Protein AF-A0A536NUQ7-F1 (afdb_monomer_lite)

Secondary structure (DSSP, 8-state):
-HHHHHHHHHHHHHHHHHHHHHHHHH-GGGGGT--TT-TT-HHHHHHHHHHHHHHHHHHHHHHHH--SHHHHHHHHHHHHHHHHHHHHHHHHHHHHHHHHHTTS----S-SSPPPHHHHHHHHHHHHHHHHHHGGGGSHHHHHHTT-EE-S-TTSSEEEEE-HHHHHTT-SS-TTS-SEEEEEEETTEEEEEEEEEE-SSTT-PPP-TTGGGS--B--SSEEE-TT--EEEE-GGGPPPPTT-EE-PPPPEEEEESS--TT-TT-SS--HHHHHHHHHT-

Sequence (280 aa):
MLPRVSLFGVGMTLSGICWDAYLHAIDPTRVLHEGLVALGNPGHLLIAAGIGLSTLAQAAMVYGRLGRRWQRGVFAGGTLAAVLLVALVLAWSSARQARTVAGTGHSHQPSRAATPDEVRASNALLAETTAGVARYRDPAAAIADGYHPATPSSALISEWINPSYSKAARVLDPRHPERLMYVNGPGGPILAGAMFVMPSVAFDGPALGGPLTPWHRHTDLCFLPNGTLVGTNGYGFACPLGSRTLITPAMLHVWVVYNPAGPFAEDLSPRAIVRMLDGA

pLDDT: mean 85.05, std 13.48, range [30.23, 98.44]

Foldseek 3Di:
DLVVQLVVLVVLLVVLVVQVVVVCVVPVLVVQVADPQRPVRVSSVSNVSSVVRNVVSVLVVVLVPDDDPVVNVVSVVVVVVVVVVVVVVVVVSVVVVVVVCCVVVPPLPQPDDWDPQLVVQLVVLLVLLLVLCVQCQPVVSCVVQQWDWLEDLPDQKTKIARVVLLQVQDASDSNRARIWIFGQEPVGTGTFWGKHFGNDQVDEHDCRSPSQFDWDKDQFWKAAPVGRTDGGCPPVNAHPPRIDGDIGGTMWIATNFDAPSDRGDPDRRSVRSVVRRVVD

Radius of gyration: 24.98 Å; chains: 1; bounding box: 61×41×74 Å

Structure (mmCIF, N/CA/C/O backbone):
data_AF-A0A536NUQ7-F1
#
_entry.id   AF-A0A536NUQ7-F1
#
loop_
_atom_site.group_PDB
_atom_site.id
_atom_site.type_symbol
_atom_site.label_atom_id
_atom_site.label_alt_id
_atom_site.label_comp_id
_atom_site.label_asym_id
_atom_site.label_entity_id
_atom_site.label_seq_id
_atom_site.pdbx_PDB_ins_code
_atom_site.Cartn_x
_atom_site.Cartn_y
_atom_site.Cartn_z
_atom_site.occupancy
_atom_site.B_iso_or_equiv
_atom_site.auth_seq_id
_atom_site.auth_comp_id
_atom_site.auth_asym_id
_atom_site.auth_atom_id
_atom_site.pdbx_PDB_model_num
ATOM 1 N N . MET A 1 1 ? -36.813 -0.207 36.491 1.00 82.12 1 MET A N 1
ATOM 2 C CA . MET A 1 1 ? -36.544 0.217 35.095 1.00 82.12 1 MET A CA 1
ATOM 3 C C . MET A 1 1 ? -35.066 0.109 34.725 1.00 82.12 1 MET A C 1
ATOM 5 O O . MET A 1 1 ? -34.778 -0.539 33.731 1.00 82.12 1 MET A O 1
ATOM 9 N N . LEU A 1 2 ? -34.134 0.628 35.535 1.00 87.31 2 LEU A N 1
ATOM 10 C CA . LEU A 1 2 ? -32.687 0.611 35.241 1.00 87.31 2 LEU A CA 1
ATOM 11 C C . LEU A 1 2 ? -32.074 -0.764 34.871 1.00 87.31 2 LEU A C 1
ATOM 13 O O . LEU A 1 2 ? -31.309 -0.802 33.911 1.00 87.31 2 LEU A O 1
ATOM 17 N N . PRO A 1 3 ? -32.437 -1.904 35.503 1.00 90.00 3 PRO A N 1
ATOM 18 C CA . PRO A 1 3 ? -31.902 -3.209 35.090 1.00 90.00 3 PRO A CA 1
ATOM 19 C C . PRO A 1 3 ? -32.287 -3.600 33.656 1.00 90.00 3 PRO A C 1
ATOM 21 O O . PRO A 1 3 ? -31.482 -4.170 32.929 1.00 90.00 3 PRO A O 1
ATOM 24 N N . ARG A 1 4 ? -33.507 -3.246 33.224 1.00 92.00 4 ARG A N 1
ATOM 25 C CA . ARG A 1 4 ? -33.988 -3.507 31.858 1.00 92.00 4 ARG A CA 1
ATOM 26 C C . ARG A 1 4 ? -33.271 -2.622 30.837 1.00 92.00 4 ARG A C 1
ATOM 28 O O . ARG A 1 4 ? -32.919 -3.111 29.775 1.00 92.00 4 ARG A O 1
ATOM 35 N N . VAL A 1 5 ? -33.004 -1.358 31.184 1.00 92.06 5 VAL A N 1
ATOM 36 C CA . VAL A 1 5 ? -32.211 -0.435 30.346 1.00 92.06 5 VAL A CA 1
ATOM 37 C C . VAL A 1 5 ? -30.778 -0.943 30.188 1.00 92.06 5 VAL A C 1
ATOM 39 O O . VAL A 1 5 ? -30.249 -0.948 29.082 1.00 92.06 5 VAL A O 1
ATOM 42 N N . SER A 1 6 ? -30.174 -1.439 31.272 1.00 91.94 6 SER A N 1
ATOM 43 C CA . SER A 1 6 ? -28.835 -2.029 31.218 1.00 91.94 6 SER A CA 1
ATOM 44 C C . SER A 1 6 ? -28.787 -3.255 30.308 1.00 91.94 6 SER A C 1
ATOM 46 O O . SER A 1 6 ? -27.888 -3.359 29.479 1.00 91.94 6 SER A O 1
ATOM 48 N N . LEU A 1 7 ? -29.756 -4.167 30.441 1.00 92.56 7 LEU A N 1
ATOM 49 C CA . LEU A 1 7 ? -29.835 -5.373 29.615 1.00 92.56 7 LEU A CA 1
ATOM 50 C C . LEU A 1 7 ? -30.073 -5.038 28.135 1.00 92.56 7 LEU A C 1
ATOM 52 O O . LEU A 1 7 ? -29.454 -5.638 27.262 1.00 92.56 7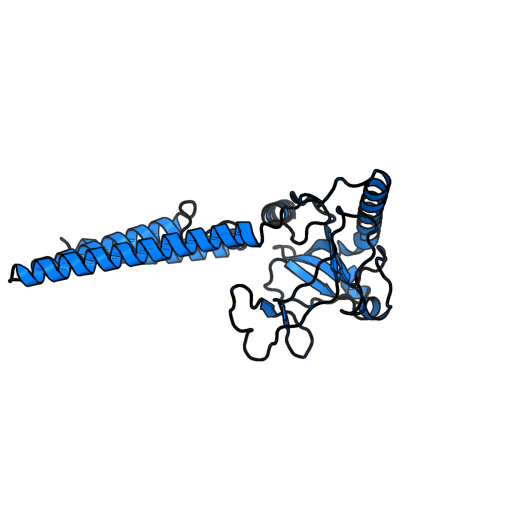 LEU A O 1
ATOM 56 N N . PHE A 1 8 ? -30.921 -4.045 27.858 1.00 94.88 8 PHE A N 1
ATOM 57 C CA . PHE A 1 8 ? -31.147 -3.546 26.504 1.00 94.88 8 PHE A CA 1
ATOM 58 C C . PHE A 1 8 ? -29.863 -2.978 25.882 1.00 94.88 8 PHE A C 1
ATOM 60 O O . PHE A 1 8 ? -29.528 -3.327 24.754 1.00 94.88 8 PHE A O 1
ATOM 67 N N . GLY A 1 9 ? -29.096 -2.183 26.641 1.00 94.00 9 GLY A N 1
ATOM 68 C CA . GLY A 1 9 ? -27.794 -1.676 26.199 1.00 94.00 9 GLY A CA 1
ATOM 69 C C . GLY A 1 9 ? -26.801 -2.793 25.856 1.00 94.00 9 GLY A C 1
ATOM 70 O O . GLY A 1 9 ? -26.149 -2.727 24.821 1.00 94.00 9 GLY A O 1
ATOM 71 N N . VAL A 1 10 ? -26.743 -3.864 26.658 1.00 93.94 10 VAL A N 1
ATOM 72 C CA . VAL A 1 10 ? -25.913 -5.047 26.347 1.00 93.94 10 VAL A CA 1
ATOM 73 C C . VAL A 1 10 ? -26.354 -5.712 25.039 1.00 93.94 10 VAL A C 1
ATOM 75 O O . VAL A 1 10 ? -25.510 -6.042 24.208 1.00 93.94 10 VAL A O 1
ATOM 78 N N . GLY A 1 11 ? -27.664 -5.868 24.824 1.00 95.69 11 GLY A N 1
ATOM 79 C CA . GLY A 1 11 ? -28.208 -6.421 23.580 1.00 95.69 11 GLY A CA 1
ATOM 80 C C . GLY A 1 11 ? -27.842 -5.592 22.345 1.00 95.69 11 GLY A C 1
ATOM 81 O O . GLY A 1 11 ? -27.471 -6.160 21.317 1.00 95.69 11 GLY A O 1
ATOM 82 N N . MET A 1 12 ? -27.872 -4.260 22.458 1.00 96.31 12 MET A N 1
ATOM 83 C CA . MET A 1 12 ? -27.410 -3.354 21.399 1.00 96.31 12 MET A CA 1
ATOM 84 C C . MET A 1 12 ? -25.923 -3.545 21.096 1.00 96.31 12 MET A C 1
ATOM 86 O O . MET A 1 12 ? -25.559 -3.655 19.930 1.00 96.31 12 MET A O 1
ATOM 90 N N . THR A 1 13 ? -25.076 -3.646 22.125 1.00 95.25 13 THR A N 1
ATOM 91 C CA . THR A 1 13 ? -23.636 -3.865 21.938 1.00 95.25 13 THR A CA 1
ATOM 92 C C . THR A 1 13 ? -23.356 -5.170 21.200 1.00 95.25 13 THR A C 1
ATOM 94 O O . THR A 1 13 ? -22.616 -5.168 20.221 1.00 95.25 13 THR A O 1
ATOM 97 N N . LEU A 1 14 ? -23.974 -6.276 21.624 1.00 94.62 14 LEU A N 1
ATOM 98 C CA . LEU A 1 14 ? -23.788 -7.580 20.978 1.00 94.62 14 LEU A CA 1
ATOM 99 C C . LEU A 1 14 ? -24.283 -7.574 19.529 1.00 94.62 14 LEU A C 1
ATOM 101 O O . LEU A 1 14 ? -23.586 -8.051 18.639 1.00 94.62 14 LEU A O 1
ATOM 105 N N . SER A 1 15 ? -25.450 -6.975 19.285 1.00 95.38 15 SER A N 1
ATOM 106 C CA . SER A 1 15 ? -25.994 -6.835 17.929 1.00 95.38 15 SER A CA 1
ATOM 107 C C . SER A 1 15 ? -25.074 -5.994 17.044 1.00 95.38 15 SER A C 1
ATOM 109 O O . SER A 1 15 ? -24.872 -6.325 15.881 1.00 95.38 15 SER A O 1
ATOM 111 N N . GLY A 1 16 ? -24.481 -4.938 17.605 1.00 94.00 16 GLY A N 1
ATOM 112 C CA . GLY A 1 16 ? -23.547 -4.070 16.901 1.00 94.00 16 GLY A CA 1
ATOM 113 C C . GLY A 1 16 ? -22.254 -4.792 16.531 1.00 94.00 16 GLY A C 1
ATOM 114 O O . GLY A 1 16 ? -21.807 -4.647 15.402 1.00 94.00 16 GLY A O 1
ATOM 115 N N . ILE A 1 17 ? -21.715 -5.635 17.423 1.00 91.31 17 ILE A N 1
ATOM 116 C CA . ILE A 1 17 ? -20.548 -6.492 17.138 1.00 91.31 17 ILE A CA 1
ATOM 117 C C . ILE A 1 17 ? -20.862 -7.486 16.016 1.00 91.31 17 ILE A C 1
ATOM 119 O O . ILE A 1 17 ? -20.072 -7.639 15.091 1.00 91.31 17 ILE A O 1
ATOM 123 N N . CYS A 1 18 ? -22.016 -8.158 16.070 1.00 91.94 18 CYS A N 1
ATOM 124 C CA . CYS A 1 18 ? -22.413 -9.089 15.013 1.00 91.94 18 CYS A CA 1
ATOM 125 C C . CYS A 1 18 ? -22.591 -8.380 13.664 1.00 91.94 18 CYS A C 1
ATOM 127 O O . CYS A 1 18 ? -22.191 -8.917 12.633 1.00 91.94 18 CYS A O 1
ATOM 129 N N . TRP A 1 19 ? -23.177 -7.182 13.672 1.00 91.62 19 TRP A N 1
ATOM 130 C CA . TRP A 1 19 ? -23.367 -6.381 12.468 1.00 91.62 19 TRP A CA 1
ATOM 131 C C . TRP A 1 19 ? -22.037 -5.907 11.884 1.00 91.62 19 TRP A C 1
ATOM 133 O O . TRP A 1 19 ? -21.824 -6.006 10.682 1.00 91.62 19 TRP A O 1
ATOM 143 N N . ASP A 1 20 ? -21.129 -5.438 12.733 1.00 86.69 20 ASP A N 1
ATOM 144 C CA . ASP A 1 20 ? -19.787 -5.015 12.346 1.00 86.69 20 ASP A CA 1
ATOM 145 C C . ASP A 1 20 ? -18.980 -6.167 11.723 1.00 86.69 20 ASP A C 1
ATOM 147 O O . ASP A 1 20 ? -18.465 -6.053 10.611 1.00 86.69 20 ASP A O 1
ATOM 151 N N . ALA A 1 21 ? -18.988 -7.334 12.373 1.00 81.62 21 ALA A N 1
ATOM 152 C CA . ALA A 1 21 ? -18.359 -8.542 11.848 1.00 81.62 21 ALA A CA 1
ATOM 153 C C . ALA A 1 21 ? -18.954 -8.969 10.496 1.00 81.62 21 ALA A C 1
ATOM 155 O O . ALA A 1 21 ? -18.220 -9.383 9.600 1.00 81.62 21 ALA A O 1
ATOM 156 N N . TYR A 1 22 ? -20.275 -8.845 10.324 1.00 84.75 22 TYR A N 1
ATOM 157 C CA . TYR A 1 22 ? -20.932 -9.103 9.045 1.00 84.75 22 TYR A CA 1
ATOM 158 C C . TYR A 1 22 ? -20.477 -8.116 7.962 1.00 84.75 22 TYR A C 1
ATOM 160 O O . TYR A 1 22 ? -20.134 -8.550 6.865 1.00 84.75 22 TYR A O 1
ATOM 168 N N . LEU A 1 23 ? -20.411 -6.815 8.272 1.00 78.25 23 LEU A N 1
ATOM 169 C CA . LEU A 1 23 ? -19.946 -5.785 7.337 1.00 78.25 23 LEU A CA 1
ATOM 170 C C . LEU A 1 23 ? -18.495 -6.020 6.890 1.00 78.25 23 LEU A C 1
ATOM 172 O O . LEU A 1 23 ? -18.198 -5.882 5.707 1.00 78.25 23 LEU A O 1
ATOM 176 N N . HIS A 1 24 ? -17.613 -6.430 7.799 1.00 75.69 24 HIS A N 1
ATOM 177 C CA . HIS A 1 24 ? -16.231 -6.775 7.460 1.00 75.69 24 HIS A CA 1
ATOM 178 C C . HIS A 1 24 ? -16.092 -8.100 6.700 1.00 75.69 24 HIS A C 1
ATOM 180 O O . HIS A 1 24 ? -15.152 -8.262 5.925 1.00 75.69 24 HIS A O 1
ATOM 186 N N . ALA A 1 25 ? -17.019 -9.043 6.892 1.00 69.94 25 ALA A N 1
ATOM 187 C CA . ALA A 1 25 ? -17.034 -10.297 6.143 1.00 69.94 25 ALA A CA 1
ATOM 188 C C . ALA A 1 25 ? -17.479 -10.104 4.684 1.00 69.94 25 ALA A C 1
ATOM 190 O O . ALA A 1 25 ? -16.977 -10.798 3.803 1.00 69.94 25 ALA A O 1
ATOM 191 N N . ILE A 1 26 ? -18.409 -9.176 4.426 1.00 70.50 26 ILE A N 1
ATOM 192 C CA . ILE A 1 26 ? -18.869 -8.855 3.064 1.00 70.50 26 ILE A CA 1
ATOM 193 C C . ILE A 1 26 ? -17.943 -7.871 2.345 1.00 70.50 26 ILE A C 1
ATOM 195 O O . ILE A 1 26 ? -17.845 -7.917 1.123 1.00 70.50 26 ILE A O 1
ATOM 199 N N . ASP A 1 27 ? -17.273 -6.989 3.089 1.00 63.75 27 ASP A N 1
ATOM 200 C CA . ASP A 1 27 ? -16.355 -5.994 2.547 1.00 63.75 27 ASP A CA 1
ATOM 201 C C . ASP A 1 27 ? -15.136 -5.823 3.473 1.00 63.75 27 ASP A C 1
ATOM 203 O O . ASP A 1 27 ? -15.131 -4.984 4.386 1.00 63.75 27 ASP A O 1
ATOM 207 N N . PRO A 1 28 ? -14.065 -6.597 3.224 1.00 63.94 28 PRO A N 1
ATOM 208 C CA . PRO A 1 28 ? -12.824 -6.490 3.979 1.00 63.94 28 PRO A CA 1
ATOM 209 C C . PRO A 1 28 ? -12.149 -5.117 3.845 1.00 63.94 28 PRO A C 1
ATOM 211 O O . PRO A 1 28 ? -11.355 -4.742 4.709 1.00 63.94 28 PRO A O 1
ATOM 214 N N . THR A 1 29 ? -12.458 -4.340 2.796 1.00 55.25 29 THR A N 1
ATOM 215 C CA . THR A 1 29 ? -11.822 -3.036 2.550 1.00 55.25 29 THR A CA 1
ATOM 216 C C . THR A 1 29 ? -12.330 -1.929 3.468 1.00 55.25 29 THR A C 1
ATOM 218 O O . THR A 1 29 ? -11.662 -0.904 3.611 1.00 55.25 29 THR A O 1
ATOM 221 N N . ARG A 1 30 ? -13.430 -2.155 4.201 1.00 64.88 30 ARG A N 1
ATOM 222 C CA . ARG A 1 30 ? -13.958 -1.219 5.212 1.00 64.88 30 ARG A CA 1
ATOM 223 C C . ARG A 1 30 ? -12.953 -0.811 6.277 1.00 64.88 30 ARG A C 1
ATOM 225 O O . ARG A 1 30 ? -12.985 0.330 6.733 1.00 64.88 30 ARG A O 1
ATOM 232 N N . VAL A 1 31 ? -12.008 -1.689 6.618 1.00 62.66 31 VAL A N 1
ATOM 233 C CA . VAL A 1 31 ? -10.929 -1.376 7.571 1.00 62.66 31 VAL A CA 1
ATOM 234 C C . VAL A 1 31 ? -10.090 -0.165 7.133 1.00 62.66 31 VAL A C 1
ATOM 236 O O . VAL A 1 31 ? -9.493 0.514 7.962 1.00 62.66 31 VAL A O 1
ATOM 239 N N . LEU A 1 32 ? -10.076 0.149 5.834 1.00 53.19 32 LEU A N 1
ATOM 240 C CA . LEU A 1 32 ? -9.352 1.286 5.266 1.00 53.19 32 LEU A CA 1
ATOM 241 C C . LEU A 1 32 ? -10.131 2.605 5.340 1.00 53.19 32 LEU A C 1
ATOM 243 O O . LEU A 1 32 ? -9.599 3.666 5.004 1.00 53.19 32 LEU A O 1
ATOM 247 N N . HIS A 1 33 ? -11.413 2.546 5.689 1.00 57.44 33 HIS A N 1
ATOM 248 C CA . HIS A 1 33 ? -12.334 3.681 5.661 1.00 57.44 33 HIS A CA 1
ATOM 249 C C . HIS A 1 33 ? -12.906 4.006 7.042 1.00 57.44 33 HIS A C 1
ATOM 251 O O . HIS A 1 33 ? -13.486 5.077 7.232 1.00 57.44 33 HIS A O 1
ATOM 257 N N . GLU A 1 34 ? -12.728 3.113 8.014 1.00 65.88 34 GLU A N 1
ATOM 258 C CA . GLU A 1 34 ? -13.357 3.200 9.322 1.00 65.88 34 GLU A CA 1
ATOM 259 C C . GLU A 1 34 ? -12.318 3.481 10.423 1.00 65.88 34 GLU A C 1
ATOM 261 O O . GLU A 1 34 ? -11.299 2.808 10.556 1.00 65.88 34 GLU A O 1
ATOM 266 N N . GLY A 1 35 ? -12.556 4.533 11.212 1.00 65.00 35 GLY A N 1
ATOM 267 C CA . GLY A 1 35 ? -11.802 4.799 12.440 1.00 65.00 35 GLY A CA 1
ATOM 268 C C . GLY A 1 35 ? -12.287 3.936 13.610 1.00 65.00 35 GLY A C 1
ATOM 269 O O . GLY A 1 35 ? -13.321 3.280 13.516 1.00 65.00 35 GLY A O 1
ATOM 270 N N . LEU A 1 36 ? -11.585 4.014 14.748 1.00 63.28 36 LEU A N 1
ATOM 271 C CA . LEU A 1 36 ? -11.859 3.217 15.960 1.00 63.28 36 LEU A CA 1
ATOM 272 C C . LEU A 1 36 ? -13.324 3.292 16.450 1.00 63.28 36 LEU A C 1
ATOM 274 O O . LEU A 1 36 ? -13.818 2.358 17.070 1.00 63.28 36 LEU A O 1
ATOM 278 N N . VAL A 1 37 ? -14.007 4.412 16.175 1.00 66.75 37 VAL A N 1
ATOM 279 C CA . VAL A 1 37 ? -15.463 4.586 16.299 1.00 66.75 37 VAL A CA 1
ATOM 280 C C . VAL A 1 37 ? -15.942 5.406 15.099 1.00 66.75 37 VAL A C 1
ATOM 282 O O . VAL A 1 37 ? -16.001 6.636 15.139 1.00 66.75 37 VAL A O 1
ATOM 285 N N . ALA A 1 38 ? -16.239 4.734 13.990 1.00 67.38 38 ALA A N 1
ATOM 286 C CA . ALA A 1 38 ? -16.733 5.390 12.782 1.00 67.38 38 ALA A CA 1
ATOM 287 C C . ALA A 1 38 ? -18.254 5.599 12.853 1.00 67.38 38 ALA A C 1
ATOM 289 O O . ALA A 1 38 ? -19.013 4.639 12.778 1.00 67.38 38 ALA A O 1
ATOM 290 N N . LEU A 1 39 ? -18.718 6.854 12.919 1.00 65.38 39 LEU A N 1
ATOM 291 C CA . LEU A 1 39 ? -20.158 7.179 12.897 1.00 65.38 39 LEU A CA 1
ATOM 292 C C . LEU A 1 39 ? -20.861 6.746 11.594 1.00 65.38 39 LEU A C 1
ATOM 294 O O . LEU A 1 39 ? -22.084 6.649 11.566 1.00 65.38 39 LEU A O 1
ATOM 298 N N . GLY A 1 40 ? -20.097 6.490 10.525 1.00 69.00 40 GLY A N 1
ATOM 299 C CA . GLY A 1 40 ? -20.598 5.954 9.256 1.00 69.00 40 GLY A CA 1
ATOM 300 C C . GLY A 1 40 ? -20.816 4.436 9.244 1.00 69.00 40 GLY A C 1
ATOM 301 O O . GLY A 1 40 ? -21.477 3.942 8.333 1.00 69.00 40 GLY A O 1
ATOM 302 N N . ASN A 1 41 ? -20.306 3.699 10.240 1.00 79.88 41 ASN A N 1
ATOM 303 C CA . ASN A 1 41 ? -20.584 2.274 10.413 1.00 79.88 41 ASN A CA 1
ATOM 304 C C . ASN A 1 41 ? -21.736 2.111 11.432 1.00 79.88 41 ASN A C 1
ATOM 306 O O . ASN A 1 41 ? -21.581 2.460 12.609 1.00 79.88 41 ASN A O 1
ATOM 310 N N . PRO A 1 42 ? -22.902 1.579 11.016 1.00 85.00 42 PRO A N 1
ATOM 311 C CA . PRO A 1 42 ? -24.047 1.410 11.910 1.00 85.00 42 PRO A CA 1
ATOM 312 C C . PRO A 1 42 ? -23.772 0.431 13.065 1.00 85.00 42 PRO A C 1
ATOM 314 O O . PRO A 1 42 ? -24.343 0.603 14.140 1.00 85.00 42 PRO A O 1
ATOM 317 N N . GLY A 1 43 ? -22.872 -0.543 12.887 1.00 87.75 43 GLY A N 1
ATOM 318 C CA . GLY A 1 43 ? -22.402 -1.448 13.937 1.00 87.75 43 GLY A CA 1
ATOM 319 C C . GLY A 1 43 ? -21.651 -0.703 15.041 1.00 87.75 43 GLY A C 1
ATOM 320 O O . GLY A 1 43 ? -22.030 -0.799 16.210 1.00 87.75 43 GLY A O 1
ATOM 321 N N . HIS A 1 44 ? -20.670 0.132 14.682 1.00 87.12 44 HIS A N 1
ATOM 322 C CA . HIS A 1 44 ? -19.937 0.983 15.631 1.00 87.12 44 HIS A CA 1
ATOM 323 C C . HIS A 1 44 ? -20.852 1.919 16.427 1.00 87.12 44 HIS A C 1
ATOM 325 O O . HIS A 1 44 ? -20.700 2.058 17.645 1.00 87.12 44 HIS A O 1
ATOM 331 N N . LEU A 1 45 ? -21.832 2.539 15.764 1.00 87.00 45 LEU A N 1
ATOM 332 C CA . LEU A 1 45 ? -22.797 3.412 16.431 1.00 87.00 45 LEU A CA 1
ATOM 333 C C . LEU A 1 45 ? -23.652 2.638 17.447 1.00 87.00 45 LEU A C 1
ATOM 335 O O . LEU A 1 45 ? -23.874 3.114 18.563 1.00 87.00 45 LEU A O 1
ATOM 339 N N . LEU A 1 46 ? -24.091 1.428 17.088 1.00 91.50 46 LEU A N 1
ATOM 340 C CA . LEU A 1 46 ? -24.883 0.566 17.965 1.00 91.50 46 LEU A CA 1
ATOM 341 C C . LEU A 1 46 ? -24.071 0.079 19.177 1.00 91.50 46 LEU A C 1
ATOM 343 O O . LEU A 1 46 ? -24.588 0.081 20.296 1.00 91.50 46 LEU A O 1
ATOM 347 N N . ILE A 1 47 ? -22.792 -0.258 18.971 1.00 89.75 47 ILE A N 1
ATOM 348 C CA . ILE A 1 47 ? -21.833 -0.602 20.034 1.00 89.75 47 ILE A CA 1
ATOM 349 C C . ILE A 1 47 ? -21.672 0.570 21.005 1.00 89.75 47 ILE A C 1
ATOM 351 O O . ILE A 1 47 ? -21.861 0.405 22.213 1.00 89.75 47 ILE A O 1
ATOM 355 N N . ALA A 1 48 ? -21.369 1.766 20.492 1.00 87.69 48 ALA A N 1
ATOM 356 C CA . ALA A 1 48 ? -21.149 2.952 21.314 1.00 87.69 48 ALA A CA 1
ATOM 357 C C . ALA A 1 48 ? -22.404 3.329 22.121 1.00 87.69 48 ALA A C 1
ATOM 359 O O . ALA A 1 48 ? -22.322 3.585 23.327 1.00 87.69 48 ALA A O 1
ATOM 360 N N . ALA A 1 49 ? -23.579 3.299 21.484 1.00 89.81 49 ALA A N 1
ATOM 361 C CA . ALA A 1 49 ? -24.853 3.567 22.144 1.00 89.81 49 ALA A CA 1
ATOM 362 C C . ALA A 1 49 ? -25.180 2.521 23.225 1.00 89.81 49 ALA A C 1
ATOM 364 O O . ALA A 1 49 ? -25.590 2.887 24.330 1.00 89.81 49 ALA A O 1
ATOM 365 N N . GLY A 1 50 ? -24.959 1.232 22.945 1.00 93.06 50 GLY A N 1
ATOM 366 C CA . GLY A 1 50 ? -25.195 0.140 23.892 1.00 93.06 50 GLY A CA 1
ATOM 367 C C . GLY A 1 50 ? -24.301 0.212 25.134 1.00 93.06 50 GLY A C 1
ATOM 368 O O . GLY A 1 50 ? -24.780 0.091 26.270 1.00 93.06 50 GLY A O 1
ATOM 369 N N . ILE A 1 51 ? -23.010 0.508 24.942 1.00 90.06 51 ILE A N 1
ATOM 370 C CA . ILE A 1 51 ? -22.058 0.753 26.035 1.00 90.06 51 ILE A CA 1
ATOM 371 C C . ILE A 1 51 ? -22.494 1.976 26.857 1.00 90.06 51 ILE A C 1
ATOM 373 O O . ILE A 1 51 ? -22.540 1.906 28.087 1.00 90.06 51 ILE A O 1
ATOM 377 N N . GLY A 1 52 ? -22.884 3.078 26.211 1.00 89.06 52 GLY A N 1
ATOM 378 C CA . GLY A 1 52 ? -23.348 4.282 26.908 1.00 89.06 52 GLY A CA 1
ATOM 379 C C . GLY A 1 52 ? -24.594 4.034 27.765 1.00 89.06 52 GLY A C 1
ATOM 380 O O . GLY A 1 52 ? -24.620 4.361 28.952 1.00 89.06 52 GLY A O 1
ATOM 381 N N . LEU A 1 53 ? -25.615 3.383 27.203 1.00 92.50 53 LEU A N 1
ATOM 382 C CA . LEU A 1 53 ? -26.856 3.055 27.915 1.00 92.50 53 LEU A CA 1
ATOM 383 C C . LEU A 1 53 ? -26.618 2.119 29.104 1.00 92.50 53 LEU A C 1
ATOM 385 O O . LEU A 1 53 ? -27.146 2.348 30.196 1.00 92.50 53 LEU A O 1
ATOM 389 N N . SER A 1 54 ? -25.816 1.072 28.904 1.00 92.31 54 SER A N 1
ATOM 390 C CA . SER A 1 54 ? -25.535 0.090 29.952 1.00 92.31 54 SER A CA 1
ATOM 391 C C . SER A 1 54 ? -24.698 0.677 31.088 1.00 92.31 54 SER A C 1
ATOM 393 O O . SER A 1 54 ? -25.000 0.422 32.255 1.00 92.31 54 SER A O 1
ATOM 395 N N . THR A 1 55 ? -23.693 1.500 30.788 1.00 89.12 55 THR A N 1
ATOM 396 C CA . THR A 1 55 ? -22.855 2.149 31.810 1.00 89.12 55 THR A CA 1
ATOM 397 C C . THR A 1 55 ? -23.634 3.196 32.608 1.00 89.12 55 THR A C 1
ATOM 399 O O . THR A 1 55 ? -23.569 3.187 33.838 1.00 89.12 55 THR A O 1
ATOM 402 N N . LEU A 1 56 ? -24.453 4.029 31.955 1.00 90.94 56 LEU A N 1
ATOM 403 C CA . LEU A 1 56 ? -25.308 5.013 32.634 1.00 90.94 56 LEU A CA 1
ATOM 404 C C . LEU A 1 56 ? -26.348 4.348 33.542 1.00 90.94 56 LEU A C 1
ATOM 406 O O . LEU A 1 56 ? -26.540 4.774 34.684 1.00 90.94 56 LEU A O 1
ATOM 410 N N . ALA A 1 57 ? -26.995 3.278 33.072 1.00 91.19 57 ALA A N 1
ATOM 411 C CA . ALA A 1 57 ? -27.963 2.538 33.875 1.00 91.19 57 ALA A CA 1
ATOM 412 C C . ALA A 1 57 ? -27.308 1.906 35.113 1.00 91.19 57 ALA A C 1
ATOM 414 O O . ALA A 1 57 ? -27.862 1.982 36.212 1.00 91.19 57 ALA A O 1
ATOM 415 N N . GLN A 1 58 ? -26.116 1.322 34.958 1.00 90.06 58 GLN A N 1
ATOM 416 C CA . GLN A 1 58 ? -25.340 0.762 36.066 1.00 90.06 58 GLN A CA 1
ATOM 417 C C . GLN A 1 58 ? -24.898 1.837 37.062 1.00 90.06 58 GLN A C 1
ATOM 419 O O . GLN A 1 58 ? -25.101 1.666 38.266 1.00 90.06 58 GLN A O 1
ATOM 424 N N . ALA A 1 59 ? -24.391 2.973 36.581 1.00 90.62 59 ALA A N 1
ATOM 425 C CA . ALA A 1 59 ? -24.002 4.094 37.430 1.00 90.62 59 ALA A CA 1
ATOM 426 C C . ALA A 1 59 ? -25.191 4.631 38.245 1.00 90.62 59 ALA A C 1
ATOM 428 O O . ALA A 1 59 ? -25.071 4.836 39.453 1.00 90.62 59 ALA A O 1
ATOM 429 N N . ALA A 1 60 ? -26.366 4.774 37.624 1.00 91.00 60 ALA A N 1
ATOM 430 C CA . ALA A 1 60 ? -27.588 5.194 38.307 1.00 91.00 60 ALA A CA 1
ATOM 431 C C . ALA A 1 60 ? -28.052 4.181 39.372 1.00 91.00 60 ALA A C 1
ATOM 433 O O . ALA A 1 60 ? -28.486 4.579 40.456 1.00 91.00 60 ALA A O 1
ATOM 434 N N . MET A 1 61 ? -27.928 2.874 39.103 1.00 93.25 61 MET A N 1
ATOM 435 C CA . MET A 1 61 ? -28.250 1.826 40.082 1.00 93.25 61 MET A CA 1
ATOM 436 C C . MET A 1 61 ? -27.326 1.874 41.300 1.00 93.25 61 MET A C 1
ATOM 438 O O . MET A 1 61 ? -27.803 1.749 42.429 1.00 93.25 61 MET A O 1
ATOM 442 N N . VAL A 1 62 ? -26.023 2.074 41.089 1.00 91.94 62 VAL A N 1
ATOM 443 C CA . VAL A 1 62 ? -25.056 2.202 42.187 1.00 91.94 62 VAL A CA 1
ATOM 444 C C . VAL A 1 62 ? -25.311 3.487 42.969 1.00 91.94 62 VAL A C 1
ATOM 446 O O . VAL A 1 62 ? -25.449 3.428 44.188 1.00 91.94 62 VAL A O 1
ATOM 449 N N . TYR A 1 63 ? -25.480 4.623 42.286 1.00 91.88 63 TYR A N 1
ATOM 450 C CA . TYR A 1 63 ? -25.764 5.912 42.920 1.00 91.88 63 TYR A CA 1
ATOM 451 C C . TYR A 1 63 ? -27.012 5.863 43.815 1.00 91.88 63 TYR A C 1
ATOM 453 O O . TYR A 1 63 ? -26.988 6.357 44.944 1.00 91.88 63 TYR A O 1
ATOM 461 N N . GLY A 1 64 ? -28.084 5.213 43.347 1.00 91.19 64 GLY A N 1
ATOM 462 C CA . GLY A 1 64 ? -29.328 5.047 44.104 1.00 91.19 64 GLY A CA 1
ATOM 463 C C . GLY A 1 64 ? -29.184 4.219 45.387 1.00 91.19 64 GLY A C 1
ATOM 464 O O . GLY A 1 64 ? -29.961 4.412 46.319 1.00 91.19 64 GLY A O 1
ATOM 465 N N . ARG A 1 65 ? -28.175 3.339 45.473 1.00 92.94 65 ARG A N 1
ATOM 466 C CA . ARG A 1 65 ? -27.877 2.530 46.671 1.00 92.94 65 ARG A CA 1
ATOM 467 C C . ARG A 1 65 ? -27.012 3.259 47.700 1.00 92.94 65 ARG A C 1
ATOM 469 O O . ARG A 1 65 ? -26.912 2.808 48.839 1.00 92.94 65 ARG A O 1
ATOM 476 N N . LEU A 1 66 ? -26.388 4.379 47.334 1.00 93.38 66 LEU A N 1
ATOM 477 C CA . LEU A 1 66 ? -25.546 5.148 48.248 1.00 93.38 66 LEU A CA 1
ATOM 478 C C . LEU A 1 66 ? -26.423 5.947 49.217 1.00 93.38 66 LEU A C 1
ATOM 480 O O . LEU A 1 66 ? -27.200 6.812 48.806 1.00 93.38 66 LEU A O 1
ATOM 484 N N . GLY A 1 67 ? -26.291 5.666 50.513 1.00 88.69 67 GLY A N 1
ATOM 485 C CA . GLY A 1 67 ? -27.092 6.305 51.561 1.00 88.69 67 GLY A CA 1
ATOM 486 C C . GLY A 1 67 ? -26.543 7.655 52.029 1.00 88.69 67 GLY A C 1
ATOM 487 O O . GLY A 1 67 ? -27.314 8.544 52.385 1.00 88.69 67 GLY A O 1
ATOM 488 N N . ARG A 1 68 ? -25.215 7.848 52.020 1.00 94.50 68 ARG A N 1
ATOM 489 C CA . ARG A 1 68 ? -24.584 9.072 52.545 1.00 94.50 68 ARG A CA 1
ATOM 490 C C . ARG A 1 68 ? -24.300 10.088 51.436 1.00 94.50 68 ARG A C 1
ATOM 492 O O . ARG A 1 68 ? -23.798 9.734 50.371 1.00 94.50 68 ARG A O 1
ATOM 499 N N . ARG A 1 69 ? -24.542 11.380 51.712 1.00 91.00 69 ARG A N 1
ATOM 500 C CA . ARG A 1 69 ? -24.300 12.484 50.755 1.00 91.00 69 ARG A CA 1
ATOM 501 C C . ARG A 1 69 ? -22.856 12.534 50.247 1.00 91.00 69 ARG A C 1
ATOM 503 O O . ARG A 1 69 ? -22.648 12.720 49.054 1.00 91.00 69 ARG A O 1
ATOM 510 N N . TRP A 1 70 ? -21.872 12.310 51.119 1.00 92.38 70 TRP A N 1
ATOM 511 C CA . TRP A 1 70 ? -20.462 12.310 50.717 1.00 92.38 70 TRP A CA 1
ATOM 512 C C . TRP A 1 70 ? -20.125 11.147 49.768 1.00 92.38 70 TRP A C 1
ATOM 514 O O . TRP A 1 70 ? -19.413 11.355 48.794 1.00 92.38 70 TRP A O 1
ATOM 524 N N . GLN A 1 71 ? -20.709 9.956 49.973 1.00 91.38 71 GLN A N 1
ATOM 525 C CA . GLN A 1 71 ? -20.524 8.804 49.078 1.00 91.38 71 GLN A CA 1
ATOM 526 C C . GLN A 1 71 ? -21.077 9.093 47.680 1.00 91.38 71 GLN A C 1
ATOM 528 O O . GLN A 1 71 ? -20.429 8.787 46.684 1.00 91.38 71 GLN A O 1
ATOM 533 N N . ARG A 1 72 ? -22.254 9.730 47.601 1.00 90.88 72 ARG A N 1
ATOM 534 C CA . ARG A 1 72 ? -22.846 10.177 46.332 1.00 90.88 72 ARG A CA 1
ATOM 535 C C . ARG A 1 72 ? -21.967 11.203 45.621 1.00 90.88 72 ARG A C 1
ATOM 537 O O . ARG A 1 72 ? -21.801 11.104 44.410 1.00 90.88 72 ARG A O 1
ATOM 544 N N . GLY A 1 73 ? -21.396 12.150 46.367 1.00 87.81 73 GLY A N 1
ATOM 545 C CA . GLY A 1 73 ? -20.459 13.142 45.834 1.00 87.81 73 GLY A CA 1
ATOM 546 C C . GLY A 1 73 ? -19.193 12.502 45.260 1.00 87.81 73 GLY A C 1
ATOM 547 O O . GLY A 1 73 ? -18.844 12.767 44.114 1.00 87.81 73 GLY A O 1
ATOM 548 N N . VAL A 1 74 ? -18.559 11.598 46.014 1.00 91.25 74 VAL A N 1
ATOM 549 C CA . VAL A 1 74 ? -17.361 10.863 45.571 1.00 91.25 74 VAL A CA 1
ATOM 550 C C . VAL A 1 74 ? -17.659 9.997 44.345 1.00 91.25 74 VAL A C 1
ATOM 552 O O . VAL A 1 74 ? -16.905 10.028 43.378 1.00 91.25 74 VAL A O 1
ATOM 555 N N . PHE A 1 75 ? -18.775 9.263 44.342 1.00 92.19 75 PHE A N 1
ATOM 556 C CA . PHE A 1 75 ? -19.153 8.408 43.215 1.00 92.19 75 PHE A CA 1
ATOM 557 C C . PHE A 1 75 ? -19.465 9.210 41.945 1.00 92.19 75 PHE A C 1
ATOM 559 O O . PHE A 1 75 ? -19.000 8.852 40.864 1.00 92.19 75 PHE A O 1
ATOM 566 N N . ALA A 1 76 ? -20.220 10.307 42.063 1.00 89.12 76 ALA A N 1
ATOM 567 C CA . ALA A 1 76 ? -20.517 11.178 40.928 1.00 89.12 76 ALA A CA 1
ATOM 568 C C . ALA A 1 76 ? -19.240 11.822 40.367 1.00 89.12 76 ALA A C 1
ATOM 570 O O . ALA A 1 76 ? -19.035 11.805 39.155 1.00 89.12 76 ALA A O 1
ATOM 571 N N . GLY A 1 77 ? -18.353 12.312 41.241 1.00 88.56 77 GLY A N 1
ATOM 572 C CA . GLY A 1 77 ? -17.057 12.867 40.846 1.00 88.56 77 GLY A CA 1
ATOM 573 C C . GLY A 1 77 ? -16.160 11.840 40.151 1.00 88.56 77 GLY A C 1
ATOM 574 O O . GLY A 1 77 ? -15.611 12.127 39.091 1.00 88.56 77 GLY A O 1
ATOM 575 N N . GLY A 1 78 ? -16.069 10.620 40.689 1.00 88.69 78 GLY A N 1
ATOM 576 C CA . GLY A 1 78 ? -15.305 9.527 40.079 1.00 88.69 78 GLY A CA 1
ATOM 577 C C . GLY A 1 78 ? -15.867 9.081 38.726 1.00 88.69 78 GLY A C 1
ATOM 578 O O . GLY A 1 78 ? -15.108 8.868 37.784 1.00 88.69 78 GLY A O 1
ATOM 579 N N . THR A 1 79 ? -17.195 9.007 38.596 1.00 87.38 79 THR A N 1
ATOM 580 C CA . THR A 1 79 ? -17.859 8.663 37.326 1.00 87.38 79 THR A CA 1
ATOM 581 C C . THR A 1 79 ? -17.600 9.735 36.268 1.00 87.38 79 THR A C 1
ATOM 583 O O . THR A 1 79 ? -17.249 9.409 35.136 1.00 87.38 79 THR A O 1
ATOM 586 N N . LEU A 1 80 ? -17.707 11.016 36.638 1.00 87.56 80 LEU A N 1
ATOM 587 C CA . LEU A 1 80 ? -17.397 12.131 35.744 1.00 87.56 80 LEU A CA 1
ATOM 588 C C . LEU A 1 80 ? -15.925 12.105 35.308 1.00 87.56 80 LEU A C 1
ATOM 590 O O . LEU A 1 80 ? -15.641 12.246 34.123 1.00 87.56 80 LEU A O 1
ATOM 594 N N . ALA A 1 81 ? -14.997 11.867 36.239 1.00 89.19 81 ALA A N 1
ATOM 595 C CA . ALA A 1 81 ? -13.574 11.752 35.931 1.00 89.19 81 ALA A CA 1
ATOM 596 C C . ALA A 1 81 ? -13.282 10.593 34.963 1.00 89.19 81 ALA A C 1
ATOM 598 O O . ALA A 1 81 ? -12.509 10.764 34.025 1.00 89.19 81 ALA A O 1
ATOM 599 N N . ALA A 1 82 ? -13.935 9.440 35.139 1.00 85.56 82 ALA A N 1
ATOM 600 C CA . ALA A 1 82 ? -13.796 8.301 34.234 1.00 85.56 82 ALA A CA 1
ATOM 601 C C . ALA A 1 82 ? -14.329 8.608 32.823 1.00 85.56 82 ALA A C 1
ATOM 603 O O . ALA A 1 82 ? -13.658 8.300 31.840 1.00 85.56 82 ALA A O 1
ATOM 604 N N . VAL A 1 83 ? -15.491 9.263 32.705 1.00 85.44 83 VAL A N 1
ATOM 605 C CA . VAL A 1 83 ? -16.047 9.689 31.405 1.00 85.44 83 VAL A CA 1
ATOM 606 C C . VAL A 1 83 ? -15.118 10.684 30.714 1.00 85.44 83 VAL A C 1
ATOM 608 O O . VAL A 1 83 ? -14.833 10.532 29.528 1.00 85.44 83 VAL A O 1
ATOM 611 N N . LEU A 1 84 ? -14.605 11.673 31.451 1.00 86.38 84 LEU A N 1
ATOM 612 C CA . LEU A 1 84 ? -13.653 12.647 30.920 1.00 86.38 84 LEU A CA 1
ATOM 613 C C . LEU A 1 84 ? -12.342 11.984 30.488 1.00 86.38 84 LEU A C 1
ATOM 615 O O . LEU A 1 84 ? -11.803 12.350 29.449 1.00 86.38 84 LEU A O 1
ATOM 619 N N . LEU A 1 85 ? -11.853 10.987 31.231 1.00 89.19 85 LEU A N 1
ATOM 620 C CA . LEU A 1 85 ? -10.664 10.222 30.859 1.00 89.19 85 LEU A CA 1
ATOM 621 C C . LEU A 1 85 ? -10.891 9.421 29.572 1.00 89.19 85 LEU A C 1
ATOM 623 O O . LEU A 1 85 ? -10.051 9.466 28.681 1.00 89.19 85 LEU A O 1
ATOM 627 N N . VAL A 1 86 ? -12.025 8.726 29.441 1.00 84.81 86 VAL A N 1
ATOM 628 C CA . VAL A 1 86 ? -12.368 7.992 28.211 1.00 84.81 86 VAL A CA 1
ATOM 629 C C . VAL A 1 86 ? -12.500 8.954 27.032 1.00 84.81 86 VAL A C 1
ATOM 631 O O . VAL A 1 86 ? -11.912 8.706 25.984 1.00 84.81 86 VAL A O 1
ATOM 634 N N . ALA A 1 87 ? -13.196 10.080 27.201 1.00 82.19 87 ALA A N 1
ATOM 635 C CA . ALA A 1 87 ? -13.309 11.106 26.167 1.00 82.19 87 ALA A CA 1
ATOM 636 C C . ALA A 1 87 ? -11.937 11.681 25.784 1.00 82.19 87 ALA A C 1
ATOM 638 O O . ALA A 1 87 ? -11.661 11.862 24.602 1.00 82.19 87 ALA A O 1
ATOM 639 N N . LEU A 1 88 ? -11.053 11.906 26.760 1.00 86.56 88 LEU A N 1
ATOM 640 C CA . LEU A 1 88 ? -9.685 12.355 26.525 1.00 86.56 88 LEU A CA 1
ATOM 641 C C . LEU A 1 88 ? -8.870 11.307 25.761 1.00 86.56 88 LEU A C 1
ATOM 643 O O . LEU A 1 88 ? -8.161 11.673 24.833 1.00 86.56 88 LEU A O 1
ATOM 647 N N . VAL A 1 89 ? -8.978 10.020 26.103 1.00 84.38 89 VAL A N 1
ATOM 648 C CA . VAL A 1 89 ? -8.294 8.925 25.392 1.00 84.38 89 VAL A CA 1
ATOM 649 C C . VAL A 1 89 ? -8.841 8.764 23.973 1.00 84.38 89 VAL A C 1
ATOM 651 O O . VAL A 1 89 ? -8.060 8.590 23.040 1.00 84.38 89 VAL A O 1
ATOM 654 N N . LEU A 1 90 ? -10.155 8.875 23.771 1.00 78.31 90 LEU A N 1
ATOM 655 C CA . LEU A 1 90 ? -10.780 8.850 22.444 1.00 78.31 90 LEU A CA 1
ATOM 656 C C . LEU A 1 90 ? -10.377 10.070 21.605 1.00 78.31 90 LEU A C 1
ATOM 658 O O . LEU A 1 90 ? -10.028 9.927 20.437 1.00 78.31 90 LEU A O 1
ATOM 662 N N . ALA A 1 91 ? -10.347 11.265 22.195 1.00 75.00 91 ALA A N 1
ATOM 663 C CA . ALA A 1 91 ? -9.882 12.475 21.524 1.00 75.00 91 ALA A CA 1
ATOM 664 C C . ALA A 1 91 ? -8.378 12.411 21.223 1.00 75.00 91 ALA A C 1
ATOM 666 O O . ALA A 1 91 ? -7.955 12.778 20.132 1.00 75.00 91 ALA A O 1
ATOM 667 N N . TRP A 1 92 ? -7.565 11.907 22.154 1.00 79.25 92 TRP A N 1
ATOM 668 C CA . TRP A 1 92 ? -6.128 11.710 21.972 1.00 79.25 92 TRP A CA 1
ATOM 669 C C . TRP A 1 92 ? -5.829 10.659 20.906 1.00 79.25 92 TRP A C 1
ATOM 671 O O . TRP A 1 92 ? -4.966 10.898 20.068 1.00 79.25 92 TRP A O 1
ATOM 681 N N . SER A 1 93 ? -6.543 9.531 20.899 1.00 69.94 93 SER A N 1
ATOM 682 C CA . SER A 1 93 ? -6.410 8.491 19.872 1.00 69.94 93 SER A CA 1
ATOM 683 C C . SER A 1 93 ? -6.885 8.988 18.511 1.00 69.94 93 SER A C 1
ATOM 685 O O . SER A 1 93 ? -6.163 8.806 17.541 1.00 69.94 93 SER A O 1
ATOM 687 N N . SER A 1 94 ? -8.001 9.718 18.439 1.00 66.94 94 SER A N 1
ATOM 688 C CA . SER A 1 94 ? -8.472 10.359 17.201 1.00 66.94 94 SER A CA 1
ATOM 689 C C . SER A 1 94 ? -7.481 11.410 16.696 1.00 66.94 94 SER A C 1
ATOM 691 O O . SER A 1 94 ? -7.154 11.442 15.515 1.00 66.94 94 SER A O 1
ATOM 693 N N . ALA A 1 95 ? -6.933 12.241 17.587 1.00 65.44 95 ALA A N 1
ATOM 694 C CA . ALA A 1 95 ? -5.908 13.223 17.248 1.00 65.44 95 ALA A CA 1
ATOM 695 C C . ALA A 1 95 ? -4.585 12.557 16.856 1.00 65.44 95 ALA A C 1
ATOM 697 O O . ALA A 1 95 ? -3.896 13.058 15.976 1.00 65.44 95 ALA A O 1
ATOM 698 N N . ARG A 1 96 ? -4.217 11.428 17.472 1.00 65.12 96 ARG A N 1
ATOM 699 C CA . ARG A 1 96 ? -3.075 10.602 17.062 1.00 65.12 96 ARG A CA 1
ATOM 700 C C . ARG A 1 96 ? -3.313 9.970 15.701 1.00 65.12 96 ARG A C 1
ATOM 702 O O . ARG A 1 96 ? -2.408 10.043 14.890 1.00 65.12 96 ARG A O 1
ATOM 709 N N . GLN A 1 97 ? -4.499 9.430 15.435 1.00 57.94 97 GLN A N 1
ATOM 710 C CA . GLN A 1 97 ? -4.865 8.858 14.142 1.00 57.94 97 GLN A CA 1
ATOM 711 C C . GLN A 1 97 ? -4.851 9.936 13.050 1.00 57.94 97 GLN A C 1
ATOM 713 O O . GLN A 1 97 ? -4.267 9.729 11.992 1.00 57.94 97 GLN A O 1
ATOM 718 N N . ALA A 1 98 ? -5.372 11.132 13.338 1.00 50.75 98 ALA A N 1
ATOM 719 C CA . ALA A 1 98 ? -5.276 12.294 12.455 1.00 50.75 98 ALA A CA 1
ATOM 720 C C . ALA A 1 98 ? -3.827 12.779 12.278 1.00 50.75 98 ALA A C 1
ATOM 722 O O . ALA A 1 98 ? -3.437 13.131 11.173 1.00 50.75 98 ALA A O 1
ATOM 723 N N . ARG A 1 99 ? -3.003 12.759 13.336 1.00 46.66 99 ARG A N 1
ATOM 7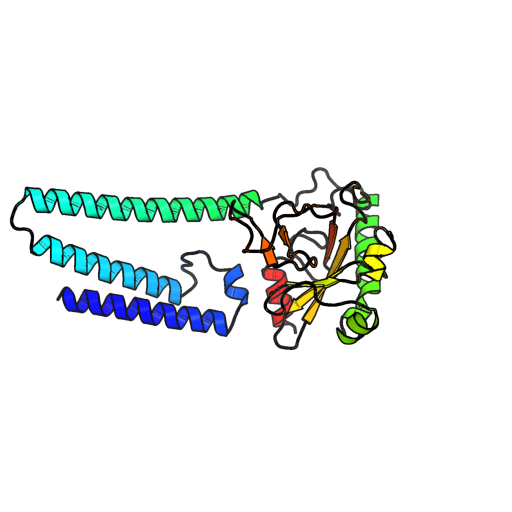24 C CA . ARG A 1 99 ? -1.563 13.066 13.273 1.00 46.66 99 ARG A CA 1
ATOM 725 C C . ARG A 1 99 ? -0.742 11.984 12.602 1.00 46.66 99 ARG A C 1
ATOM 727 O O . ARG A 1 99 ? 0.345 12.298 12.157 1.00 46.66 99 ARG A O 1
ATOM 734 N N . THR A 1 100 ? -1.208 10.743 12.548 1.00 43.03 100 THR A N 1
ATOM 735 C CA . THR A 1 100 ? -0.569 9.701 11.755 1.00 43.03 100 THR A CA 1
ATOM 736 C C . THR A 1 100 ? -1.007 9.807 10.321 1.00 43.03 100 THR A C 1
ATOM 738 O O . THR A 1 100 ? -0.128 9.791 9.502 1.00 43.03 100 THR A O 1
ATOM 741 N N . VAL A 1 101 ? -2.262 10.127 10.000 1.00 39.72 101 VAL A N 1
ATOM 742 C CA . VAL A 1 101 ? -2.631 10.551 8.634 1.00 39.72 101 VAL A CA 1
ATOM 743 C C . VAL A 1 101 ? -1.892 11.836 8.217 1.00 39.72 101 VAL A C 1
ATOM 745 O O . VAL A 1 101 ? -1.599 12.021 7.045 1.00 39.72 101 VAL A O 1
ATOM 748 N N . ALA A 1 102 ? -1.543 12.712 9.166 1.00 33.00 102 ALA A N 1
ATOM 749 C CA . ALA A 1 102 ? -0.714 13.897 8.930 1.00 33.00 102 ALA A CA 1
ATOM 750 C C . ALA A 1 102 ? 0.803 13.653 9.108 1.00 33.00 102 ALA A C 1
ATOM 752 O O . ALA A 1 102 ? 1.595 14.527 8.782 1.00 33.00 102 ALA A O 1
ATOM 753 N N . GLY A 1 103 ? 1.213 12.485 9.613 1.00 30.23 103 GLY A N 1
ATOM 754 C CA . GLY A 1 103 ? 2.602 12.100 9.915 1.00 30.23 103 GLY A CA 1
ATOM 755 C C . GLY A 1 103 ? 3.156 11.070 8.927 1.00 30.23 103 GLY A C 1
ATOM 756 O O . GLY A 1 103 ? 4.333 11.120 8.606 1.00 30.23 103 GLY A O 1
ATOM 757 N N . THR A 1 104 ? 2.281 10.225 8.377 1.00 39.66 104 THR A N 1
ATOM 758 C CA . THR A 1 104 ? 2.310 9.690 7.006 1.00 39.66 104 THR A CA 1
ATOM 759 C C . THR A 1 104 ? 1.699 10.677 6.010 1.00 39.66 104 THR A C 1
ATOM 761 O O . THR A 1 104 ? 1.639 10.413 4.814 1.00 39.66 104 THR A O 1
ATOM 764 N N . GLY A 1 105 ? 1.309 11.864 6.484 1.00 32.53 105 GLY A N 1
ATOM 765 C CA . GLY A 1 105 ? 1.085 13.051 5.671 1.00 32.53 105 GLY A CA 1
ATOM 766 C C . GLY A 1 105 ? 2.416 13.587 5.166 1.00 32.53 105 GLY A C 1
ATOM 767 O O . GLY A 1 105 ? 2.751 14.749 5.376 1.00 32.53 105 GLY A O 1
ATOM 768 N N . HIS A 1 106 ? 3.192 12.739 4.497 1.00 43.75 106 HIS A N 1
ATOM 769 C CA . HIS A 1 106 ? 4.146 13.227 3.532 1.00 43.75 106 HIS A CA 1
ATOM 770 C C . HIS A 1 106 ? 3.304 13.887 2.454 1.00 43.75 106 HIS A C 1
ATOM 772 O O . HIS A 1 106 ? 2.606 13.247 1.673 1.00 43.75 106 HIS A O 1
ATOM 778 N N . SER A 1 107 ? 3.297 15.213 2.478 1.00 37.19 107 SER A N 1
ATOM 779 C CA . SER A 1 107 ? 2.844 16.003 1.355 1.00 37.19 107 SER A CA 1
ATOM 780 C C . SER A 1 107 ? 3.505 15.435 0.099 1.00 37.19 107 SER A C 1
ATOM 782 O O . SER A 1 107 ? 4.700 15.629 -0.098 1.00 37.19 107 SER A O 1
ATOM 784 N N . HIS A 1 108 ? 2.723 14.787 -0.770 1.00 48.00 108 HIS A N 1
ATOM 785 C CA . HIS A 1 108 ? 3.111 14.394 -2.133 1.00 48.00 108 HIS A CA 1
ATOM 786 C C . HIS A 1 108 ? 3.385 15.609 -3.037 1.00 48.00 108 HIS A C 1
ATOM 788 O O . HIS A 1 108 ? 3.341 15.519 -4.261 1.00 48.00 108 HIS A O 1
ATOM 794 N N . GLN A 1 109 ? 3.616 16.778 -2.441 1.00 45.59 109 GLN A N 1
ATOM 795 C CA . GLN A 1 109 ? 4.111 17.929 -3.153 1.00 45.59 109 GLN A CA 1
ATOM 796 C C . GLN A 1 109 ? 5.598 17.675 -3.381 1.00 45.59 109 GLN A C 1
ATOM 798 O O . GLN A 1 109 ? 6.355 17.614 -2.405 1.00 45.59 109 GLN A O 1
ATOM 803 N N . PRO A 1 110 ? 6.023 17.493 -4.640 1.00 56.97 110 PRO A N 1
ATOM 804 C CA . PRO A 1 110 ? 7.436 17.421 -4.943 1.00 56.97 110 PRO A CA 1
ATOM 805 C C . PRO A 1 110 ? 8.127 18.650 -4.328 1.00 56.97 110 PRO A C 1
ATOM 807 O O . PRO A 1 110 ? 7.624 19.768 -4.441 1.00 56.97 110 PRO A O 1
ATOM 810 N N . SER A 1 111 ? 9.258 18.449 -3.638 1.00 64.94 111 SER A N 1
ATOM 811 C CA . SER A 1 111 ? 9.970 19.499 -2.873 1.00 64.94 111 SER A CA 1
ATOM 812 C C . SER A 1 111 ? 10.360 20.724 -3.711 1.00 64.94 111 SER A C 1
ATOM 814 O O . SER A 1 111 ? 10.695 21.783 -3.182 1.00 64.94 111 SER A O 1
ATOM 816 N N . ARG A 1 112 ? 10.289 20.568 -5.032 1.00 84.75 112 ARG A N 1
ATOM 817 C CA . ARG A 1 112 ? 10.341 21.600 -6.058 1.00 84.75 112 ARG A CA 1
ATOM 818 C C . ARG A 1 112 ? 9.468 21.181 -7.235 1.00 84.75 112 ARG A C 1
ATOM 820 O O . ARG A 1 112 ? 9.174 20.002 -7.406 1.00 84.75 112 ARG A O 1
ATOM 827 N N . ALA A 1 113 ? 9.151 22.120 -8.118 1.00 81.00 113 ALA A N 1
ATOM 828 C CA . ALA A 1 113 ? 8.580 21.763 -9.410 1.00 81.00 113 ALA A CA 1
ATOM 829 C C . ALA A 1 113 ? 9.529 20.829 -10.191 1.00 81.00 113 ALA A C 1
ATOM 831 O O . ALA A 1 113 ? 10.755 21.002 -10.178 1.00 81.00 113 ALA A O 1
ATOM 832 N N . ALA A 1 114 ? 8.948 19.834 -10.859 1.00 84.62 114 ALA A N 1
ATOM 833 C CA . ALA A 1 114 ? 9.674 18.963 -11.772 1.00 84.62 114 ALA A CA 1
ATOM 834 C C . ALA A 1 114 ? 10.022 19.717 -13.060 1.00 84.62 114 ALA A C 1
ATOM 836 O O . ALA A 1 114 ? 9.238 20.540 -13.542 1.00 84.62 114 ALA A O 1
ATOM 837 N N . THR A 1 115 ? 11.191 19.438 -13.627 1.00 89.44 115 THR A N 1
ATOM 838 C CA . THR A 1 115 ? 11.568 19.980 -14.935 1.00 89.44 115 THR A CA 1
ATOM 839 C C . THR A 1 115 ? 10.776 19.281 -16.048 1.00 89.44 115 THR A C 1
ATOM 841 O O . THR A 1 115 ? 10.290 18.161 -15.860 1.00 89.44 115 THR A O 1
ATOM 844 N N . PRO A 1 116 ? 10.661 19.880 -17.246 1.00 87.88 116 PRO A N 1
ATOM 845 C CA . PRO A 1 116 ? 10.036 19.205 -18.382 1.00 87.88 116 PRO A CA 1
ATOM 846 C C . PRO A 1 116 ? 10.688 17.859 -18.728 1.00 87.88 116 PRO A C 1
ATOM 848 O O . PRO A 1 116 ? 10.009 16.958 -19.217 1.00 87.88 116 PRO A O 1
ATOM 851 N N . ASP A 1 117 ? 11.991 17.713 -18.494 1.00 89.69 117 ASP A N 1
ATOM 852 C CA . ASP A 1 117 ? 12.740 16.485 -18.776 1.00 89.69 117 ASP A CA 1
ATOM 853 C C . ASP A 1 117 ? 12.389 15.390 -17.768 1.00 89.69 117 ASP A C 1
ATOM 855 O O . ASP A 1 117 ? 12.122 14.261 -18.166 1.00 89.69 117 ASP A O 1
ATOM 859 N N . GLU A 1 118 ? 12.268 15.744 -16.488 1.00 91.19 118 GLU A N 1
ATOM 860 C CA . GLU A 1 118 ? 11.807 14.846 -15.422 1.00 91.19 118 GLU A CA 1
ATOM 861 C C . GLU A 1 118 ? 10.356 14.396 -15.631 1.00 91.19 118 GLU A C 1
ATOM 863 O O . GLU A 1 118 ? 10.018 13.231 -15.413 1.00 91.1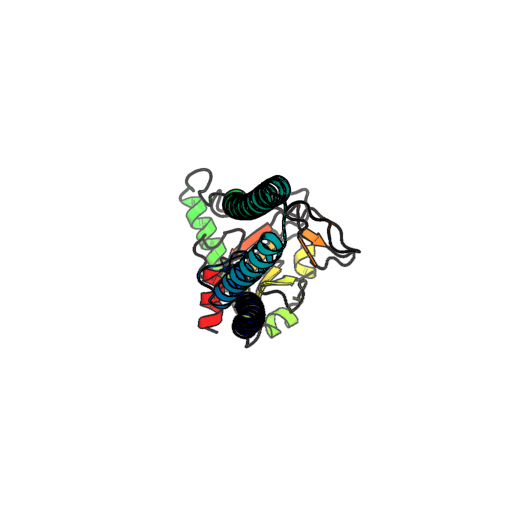9 118 GLU A O 1
ATOM 868 N N . VAL A 1 119 ? 9.488 15.290 -16.113 1.00 86.31 119 VAL A N 1
ATOM 869 C CA . VAL A 1 119 ? 8.114 14.937 -16.504 1.00 86.31 119 VAL A CA 1
ATOM 870 C C . VAL A 1 119 ? 8.123 13.945 -17.670 1.00 86.31 119 VAL A C 1
ATOM 872 O O . VAL A 1 119 ? 7.419 12.938 -17.627 1.00 86.31 119 VAL A O 1
ATOM 875 N N . ARG A 1 120 ? 8.935 14.178 -18.711 1.00 87.50 120 ARG A N 1
ATOM 876 C CA . ARG A 1 120 ? 9.039 13.234 -19.839 1.00 87.50 120 ARG A CA 1
ATOM 877 C C . ARG A 1 120 ? 9.595 11.883 -19.396 1.00 87.50 120 ARG A C 1
ATOM 879 O O . ARG A 1 120 ? 9.051 10.857 -19.788 1.00 87.50 120 ARG A O 1
ATOM 886 N N . ALA A 1 121 ? 10.632 11.887 -18.566 1.00 90.94 121 ALA A N 1
ATOM 887 C CA . ALA A 1 121 ? 11.284 10.681 -18.081 1.00 90.94 121 ALA A CA 1
ATOM 888 C C . ALA A 1 121 ? 10.361 9.859 -17.160 1.00 90.94 121 ALA A C 1
ATOM 890 O O . ALA A 1 121 ? 10.246 8.648 -17.332 1.00 90.94 121 ALA A O 1
ATOM 891 N N . SER A 1 122 ? 9.629 10.506 -16.247 1.00 91.81 122 SER A N 1
ATOM 892 C CA . SER A 1 122 ? 8.630 9.833 -15.400 1.00 91.81 122 SER A CA 1
ATOM 893 C C . SER A 1 122 ? 7.466 9.254 -16.216 1.00 91.81 122 SER A C 1
ATOM 895 O O . SER A 1 122 ? 7.086 8.104 -16.009 1.00 91.81 122 SER A O 1
ATOM 897 N N . ASN A 1 123 ? 6.950 9.981 -17.210 1.00 91.56 123 ASN A N 1
ATOM 898 C CA . ASN A 1 123 ? 5.917 9.453 -18.107 1.00 91.56 123 ASN A CA 1
ATOM 899 C C . ASN A 1 123 ? 6.418 8.262 -18.941 1.00 91.56 123 ASN A C 1
ATOM 901 O O . ASN A 1 123 ? 5.681 7.291 -19.117 1.00 91.56 123 ASN A O 1
ATOM 905 N N . ALA A 1 124 ? 7.663 8.316 -19.429 1.00 93.12 124 ALA A N 1
ATOM 906 C CA . ALA A 1 124 ? 8.284 7.207 -20.149 1.00 93.12 124 ALA A CA 1
ATOM 907 C C . ALA A 1 124 ? 8.423 5.974 -19.249 1.00 93.12 124 ALA A C 1
ATOM 909 O O . ALA A 1 124 ? 7.976 4.896 -19.630 1.00 93.12 124 ALA A O 1
ATOM 910 N N . LEU A 1 125 ? 8.924 6.145 -18.021 1.00 96.94 125 LEU A N 1
ATOM 911 C CA . LEU A 1 125 ? 9.031 5.063 -17.042 1.00 96.94 125 LEU A CA 1
ATOM 912 C C . LEU A 1 125 ? 7.673 4.406 -16.761 1.00 96.94 125 LEU A C 1
ATOM 914 O O . LEU A 1 125 ? 7.578 3.178 -16.737 1.00 96.94 125 LEU A O 1
ATOM 918 N N . LEU A 1 126 ? 6.612 5.198 -16.574 1.00 96.88 126 LEU A N 1
ATOM 919 C CA . LEU A 1 126 ? 5.262 4.671 -16.369 1.00 96.88 126 LEU A CA 1
ATOM 920 C C . LEU A 1 126 ? 4.776 3.871 -17.585 1.00 96.88 126 LEU A C 1
ATOM 922 O O . LEU A 1 126 ? 4.251 2.768 -17.425 1.00 96.88 126 LEU A O 1
ATOM 926 N N . ALA A 1 127 ? 4.950 4.409 -18.794 1.00 94.94 127 ALA A N 1
ATOM 927 C CA . ALA A 1 127 ? 4.519 3.756 -20.027 1.00 94.94 127 ALA A CA 1
ATOM 928 C C . ALA A 1 127 ? 5.280 2.443 -20.276 1.00 94.94 127 ALA A C 1
ATOM 930 O O . ALA A 1 127 ? 4.667 1.410 -20.548 1.00 94.94 127 ALA A O 1
ATOM 931 N N . GLU A 1 128 ? 6.603 2.464 -20.122 1.00 97.88 128 GLU A N 1
ATOM 932 C CA . GLU A 1 128 ? 7.467 1.295 -20.280 1.00 97.88 128 GLU A CA 1
ATOM 933 C C . GLU A 1 128 ? 7.171 0.228 -19.229 1.00 97.88 128 GLU A C 1
ATOM 935 O O . GLU A 1 128 ? 7.091 -0.950 -19.571 1.00 97.88 128 GLU A O 1
ATOM 940 N N . THR A 1 129 ? 6.936 0.627 -17.974 1.00 98.44 129 THR A N 1
ATOM 941 C CA . THR A 1 129 ? 6.554 -0.311 -16.908 1.00 98.44 129 THR A CA 1
ATOM 942 C C . THR A 1 129 ? 5.202 -0.930 -17.217 1.00 98.44 129 THR A C 1
ATOM 944 O O . THR A 1 129 ? 5.079 -2.150 -17.199 1.00 98.44 129 THR A O 1
ATOM 947 N N . THR A 1 130 ? 4.208 -0.117 -17.589 1.00 98.31 130 THR A N 1
ATOM 948 C CA . THR A 1 130 ? 2.864 -0.590 -17.961 1.00 98.31 130 THR A CA 1
ATOM 949 C C . THR A 1 130 ? 2.924 -1.624 -19.083 1.00 98.31 130 THR A C 1
ATOM 951 O O . THR A 1 130 ? 2.270 -2.663 -18.996 1.00 98.31 130 THR A O 1
ATOM 954 N N . ALA A 1 131 ? 3.732 -1.373 -20.116 1.00 98.19 131 ALA A N 1
ATOM 955 C CA . ALA A 1 131 ? 3.941 -2.318 -21.206 1.00 98.19 131 ALA A CA 1
ATOM 956 C C . ALA A 1 131 ? 4.704 -3.574 -20.750 1.00 98.19 131 ALA A C 1
ATOM 958 O O . ALA A 1 131 ? 4.311 -4.692 -21.084 1.00 98.19 131 ALA A O 1
ATOM 959 N N . GLY A 1 132 ? 5.768 -3.405 -19.961 1.00 97.94 132 GLY A N 1
ATOM 960 C CA . GLY A 1 132 ? 6.629 -4.489 -19.489 1.00 97.94 132 GLY A CA 1
ATOM 961 C C . GLY A 1 132 ? 5.905 -5.493 -18.595 1.00 97.94 132 GLY A C 1
ATOM 962 O O . GLY A 1 132 ? 6.119 -6.701 -18.733 1.00 97.94 132 GLY A O 1
ATOM 963 N N . VAL A 1 133 ? 4.993 -5.020 -17.741 1.00 98.38 133 VAL A N 1
ATOM 964 C CA . VAL A 1 133 ? 4.238 -5.878 -16.813 1.00 98.38 133 VAL A CA 1
ATOM 965 C C . VAL A 1 133 ? 2.894 -6.353 -17.348 1.00 98.38 133 VAL A C 1
ATOM 967 O O . VAL A 1 133 ? 2.232 -7.144 -16.684 1.00 98.38 133 VAL A O 1
ATOM 970 N N . ALA A 1 134 ? 2.476 -5.930 -18.546 1.00 98.31 134 ALA A N 1
ATOM 971 C CA . ALA A 1 134 ? 1.151 -6.247 -19.084 1.00 98.31 134 ALA A CA 1
ATOM 972 C C . ALA A 1 134 ? 0.849 -7.757 -19.114 1.00 98.31 134 ALA A C 1
ATOM 974 O O . ALA A 1 134 ? -0.281 -8.159 -18.835 1.00 98.31 134 ALA A O 1
ATOM 975 N N . ARG A 1 135 ? 1.863 -8.590 -19.390 1.00 98.00 135 ARG A N 1
ATOM 976 C CA . ARG A 1 135 ? 1.742 -10.059 -19.389 1.00 98.00 135 ARG A CA 1
ATOM 977 C C . ARG A 1 135 ? 1.376 -10.639 -18.019 1.00 98.00 135 ARG A C 1
ATOM 979 O O . ARG A 1 135 ? 0.709 -11.660 -17.959 1.00 98.00 135 ARG A O 1
ATOM 986 N N . TYR A 1 136 ? 1.747 -9.964 -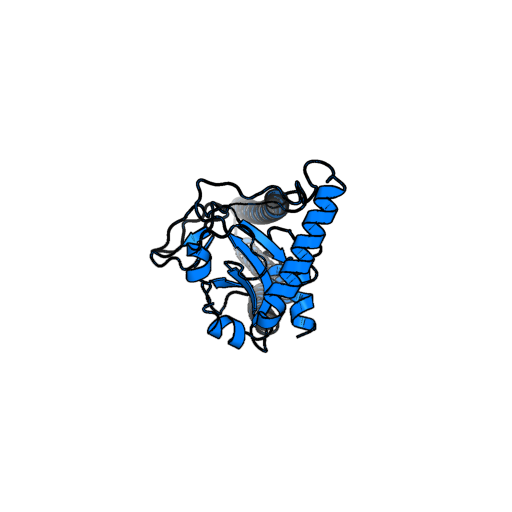16.934 1.00 98.38 136 TYR A N 1
ATOM 987 C CA . TYR A 1 136 ? 1.478 -10.394 -15.559 1.00 98.38 136 TYR A CA 1
ATOM 988 C C . TYR A 1 136 ? 0.079 -10.035 -15.065 1.00 98.38 136 TYR A C 1
ATOM 990 O O . TYR A 1 136 ? -0.254 -10.276 -13.911 1.00 98.38 136 TYR A O 1
ATOM 998 N N . ARG A 1 137 ? -0.777 -9.480 -15.932 1.00 96.44 137 ARG A N 1
ATOM 999 C CA . ARG A 1 137 ? -2.221 -9.483 -15.667 1.00 96.44 137 ARG A CA 1
ATOM 1000 C C . ARG A 1 137 ? -2.752 -10.909 -15.531 1.00 96.44 137 ARG A C 1
ATOM 1002 O O . ARG A 1 137 ? -3.737 -11.102 -14.832 1.00 96.44 137 ARG A O 1
ATOM 1009 N N . ASP A 1 138 ? -2.095 -11.873 -16.178 1.00 97.06 138 ASP A N 1
ATOM 1010 C CA . ASP A 1 138 ? -2.241 -13.292 -15.881 1.00 97.06 138 ASP A CA 1
ATOM 1011 C C . ASP A 1 138 ? -1.223 -13.703 -14.795 1.00 97.06 138 ASP A C 1
ATOM 1013 O O . ASP A 1 138 ? -0.013 -13.727 -15.059 1.00 97.06 138 ASP A O 1
ATOM 1017 N N . PRO A 1 139 ? -1.676 -14.063 -13.581 1.00 95.50 139 PRO A N 1
ATOM 1018 C CA . PRO A 1 139 ? -0.786 -14.505 -12.513 1.00 95.50 139 PRO A CA 1
ATOM 1019 C C . PRO A 1 139 ? 0.026 -15.754 -12.879 1.00 95.50 139 PRO A C 1
ATOM 1021 O O . PRO A 1 139 ? 1.146 -15.913 -12.392 1.00 95.50 139 PRO A O 1
ATOM 1024 N N . ALA A 1 140 ? -0.480 -16.629 -13.759 1.00 97.00 140 ALA A N 1
ATOM 1025 C CA . ALA A 1 140 ? 0.260 -17.811 -14.198 1.00 97.00 140 ALA A CA 1
ATOM 1026 C C . ALA A 1 140 ? 1.523 -17.430 -14.984 1.00 97.00 140 ALA A C 1
ATOM 1028 O O . ALA A 1 140 ? 2.567 -18.060 -14.807 1.00 97.00 140 ALA A O 1
ATOM 1029 N N . ALA A 1 141 ? 1.467 -16.358 -15.782 1.00 98.25 141 ALA A N 1
ATOM 1030 C CA . ALA A 1 141 ? 2.634 -15.824 -16.479 1.00 98.25 141 ALA A CA 1
ATOM 1031 C C . ALA A 1 141 ? 3.685 -15.277 -15.500 1.00 98.25 141 ALA A C 1
ATOM 1033 O O . ALA A 1 141 ? 4.880 -15.452 -15.726 1.00 98.25 141 ALA A O 1
ATOM 1034 N N . ALA A 1 142 ? 3.258 -14.657 -14.394 1.00 97.94 142 ALA A N 1
ATOM 1035 C CA . ALA A 1 142 ? 4.177 -14.201 -13.353 1.00 97.94 142 ALA A CA 1
ATOM 1036 C C . ALA A 1 142 ? 4.868 -15.387 -12.660 1.00 97.94 142 ALA A C 1
ATOM 1038 O O . ALA A 1 142 ? 6.087 -15.381 -12.500 1.00 97.94 142 ALA A O 1
ATOM 1039 N N . ILE A 1 143 ? 4.118 -16.439 -12.317 1.00 97.38 143 ILE A N 1
ATOM 1040 C CA . ILE A 1 143 ? 4.683 -17.662 -11.721 1.00 97.38 143 ILE A CA 1
ATOM 1041 C C . ILE A 1 143 ? 5.672 -18.330 -12.679 1.00 97.38 143 ILE A C 1
ATOM 1043 O O . ILE A 1 143 ? 6.763 -18.714 -12.263 1.00 97.38 143 ILE A O 1
ATOM 1047 N N . ALA A 1 144 ? 5.316 -18.440 -13.962 1.00 98.06 144 ALA A N 1
ATOM 1048 C CA . ALA A 1 144 ? 6.177 -19.028 -14.985 1.00 98.06 144 ALA A CA 1
ATOM 1049 C C . ALA A 1 144 ? 7.486 -18.242 -15.183 1.00 98.06 144 ALA A C 1
ATOM 1051 O O . ALA A 1 144 ? 8.521 -18.844 -15.460 1.00 98.06 144 ALA A O 1
ATOM 1052 N N . ASP A 1 145 ? 7.457 -16.919 -14.995 1.00 97.75 145 ASP A N 1
ATOM 1053 C CA . ASP A 1 145 ? 8.639 -16.047 -15.054 1.00 97.75 145 ASP A CA 1
ATOM 1054 C C . ASP A 1 145 ? 9.479 -16.069 -13.756 1.00 97.75 145 ASP A C 1
ATOM 1056 O O . ASP A 1 145 ? 10.562 -15.486 -13.691 1.00 97.75 145 ASP A O 1
ATOM 1060 N N . GLY A 1 146 ? 9.010 -16.773 -12.718 1.00 97.56 146 GLY A N 1
ATOM 1061 C CA . GLY A 1 146 ? 9.716 -16.966 -11.448 1.00 97.56 146 GLY A CA 1
ATOM 1062 C C . GLY A 1 146 ? 9.307 -16.010 -10.326 1.00 97.56 146 GLY A C 1
ATOM 1063 O O . GLY A 1 146 ? 10.042 -15.880 -9.343 1.00 97.56 146 GLY A O 1
ATOM 1064 N N . TYR A 1 147 ? 8.162 -15.329 -10.453 1.00 97.56 147 TYR A N 1
ATOM 1065 C CA . TYR A 1 147 ? 7.580 -14.578 -9.342 1.00 97.56 147 TYR A CA 1
ATOM 1066 C C . TYR A 1 147 ? 6.829 -15.498 -8.380 1.00 97.56 147 TYR A C 1
ATOM 1068 O O . TYR A 1 147 ? 6.074 -16.377 -8.794 1.00 97.56 147 TYR A O 1
ATOM 1076 N N . HIS A 1 148 ? 6.959 -15.231 -7.082 1.00 93.69 148 HIS A N 1
ATOM 1077 C CA . HIS A 1 148 ? 6.192 -15.916 -6.041 1.00 93.69 148 HIS A CA 1
ATOM 1078 C C . HIS A 1 148 ? 5.717 -14.924 -4.968 1.00 93.69 148 HIS A C 1
ATOM 1080 O O . HIS A 1 148 ? 6.430 -13.954 -4.697 1.00 93.69 148 HIS A O 1
ATOM 1086 N N . PRO A 1 149 ? 4.556 -15.144 -4.323 1.00 91.00 149 PRO A N 1
ATOM 1087 C CA . PRO A 1 149 ? 4.101 -14.296 -3.222 1.00 91.00 149 PRO A CA 1
ATOM 1088 C C . PRO A 1 149 ? 5.113 -14.277 -2.065 1.00 9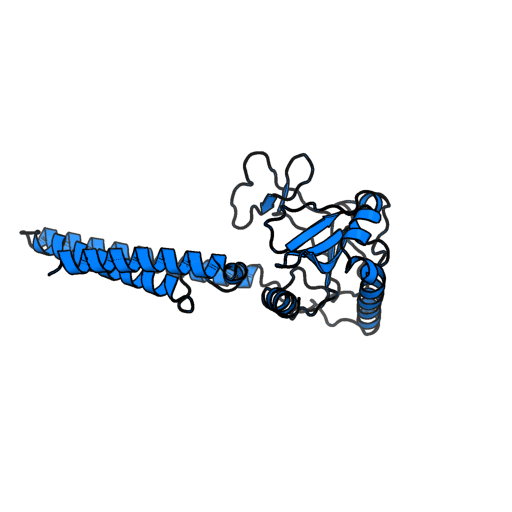1.00 149 PRO A C 1
ATOM 1090 O O . PRO A 1 149 ? 5.539 -15.333 -1.598 1.00 91.00 149 PRO A O 1
ATOM 1093 N N . ALA A 1 150 ? 5.474 -13.089 -1.575 1.00 87.19 150 ALA A N 1
ATOM 1094 C CA . ALA A 1 150 ? 6.292 -12.906 -0.361 1.00 87.19 150 ALA A CA 1
ATOM 1095 C C . ALA A 1 150 ? 5.512 -12.311 0.818 1.00 87.19 150 ALA A C 1
ATOM 1097 O O . ALA A 1 150 ? 6.067 -12.058 1.890 1.00 87.19 150 ALA A O 1
ATOM 1098 N N . THR A 1 151 ? 4.219 -12.101 0.610 1.00 82.75 151 THR A N 1
ATOM 1099 C CA . THR A 1 151 ? 3.251 -11.624 1.594 1.00 82.75 151 THR A CA 1
ATOM 1100 C C . THR A 1 151 ? 2.206 -12.713 1.837 1.00 82.75 151 THR A C 1
ATOM 1102 O O . THR A 1 151 ? 1.930 -13.504 0.929 1.00 82.75 151 THR A O 1
ATOM 1105 N N . PRO A 1 152 ? 1.616 -12.793 3.043 1.00 77.69 152 PRO A N 1
ATOM 1106 C CA . PRO A 1 152 ? 0.522 -13.722 3.309 1.00 77.69 152 PRO A CA 1
ATOM 1107 C C . PRO A 1 152 ? -0.637 -13.525 2.326 1.00 77.69 152 PRO A C 1
ATOM 1109 O O . PRO A 1 152 ? -0.985 -12.395 1.995 1.00 77.69 152 PRO A O 1
ATOM 1112 N N . SER A 1 153 ? -1.294 -14.610 1.912 1.00 73.88 153 SER A N 1
ATOM 1113 C CA . SER A 1 153 ? -2.433 -14.551 0.979 1.00 73.88 153 SER A CA 1
ATOM 1114 C C . SER A 1 153 ? -3.649 -13.796 1.528 1.00 73.88 153 SER A C 1
ATOM 1116 O O . SER A 1 153 ? -4.524 -13.409 0.765 1.00 73.88 153 SER A O 1
ATOM 1118 N N . SER A 1 154 ? -3.715 -13.589 2.846 1.00 75.56 154 SER A N 1
ATOM 1119 C CA . SER A 1 154 ? -4.733 -12.771 3.510 1.00 75.56 154 SER A CA 1
ATOM 1120 C C . SER A 1 154 ? -4.465 -11.266 3.431 1.00 75.56 154 SER A C 1
ATOM 1122 O O . SER A 1 154 ? -5.331 -10.481 3.812 1.00 75.56 154 SER A O 1
ATOM 1124 N N . ALA A 1 155 ? -3.279 -10.843 2.983 1.00 80.06 155 ALA A N 1
ATOM 1125 C CA . ALA A 1 155 ? -2.974 -9.432 2.799 1.00 80.06 155 ALA A CA 1
ATOM 1126 C C . ALA A 1 155 ? -3.808 -8.860 1.645 1.00 80.06 155 ALA A C 1
ATOM 1128 O O . ALA A 1 155 ? -3.981 -9.509 0.618 1.00 80.06 155 ALA A O 1
ATOM 1129 N N . LEU A 1 156 ? -4.308 -7.634 1.797 1.00 85.19 156 LEU A N 1
ATOM 1130 C CA . LEU A 1 156 ? -5.084 -6.975 0.744 1.00 85.19 156 LEU A CA 1
ATOM 1131 C C . LEU A 1 156 ? -4.219 -6.632 -0.475 1.00 85.19 156 LEU A C 1
ATOM 1133 O O . LEU A 1 156 ? -4.639 -6.824 -1.614 1.00 85.19 156 LEU A O 1
ATOM 1137 N N . ILE A 1 157 ? -3.005 -6.141 -0.222 1.00 88.44 157 ILE A N 1
ATOM 1138 C CA . ILE A 1 157 ? -1.976 -5.946 -1.239 1.00 88.44 157 ILE A CA 1
ATOM 1139 C C . ILE A 1 157 ? -0.953 -7.061 -1.067 1.00 88.44 157 ILE A C 1
ATOM 1141 O O . ILE A 1 157 ? -0.410 -7.246 0.024 1.00 88.44 157 ILE A O 1
ATOM 1145 N N . SER A 1 158 ? -0.695 -7.792 -2.145 1.00 89.69 158 SER A N 1
ATOM 1146 C CA . SER A 1 158 ? 0.296 -8.851 -2.180 1.00 89.69 158 SER A CA 1
ATOM 1147 C C . SER A 1 158 ? 1.512 -8.429 -2.992 1.00 89.69 158 SER A C 1
ATOM 1149 O O . SER A 1 158 ? 1.427 -8.167 -4.192 1.00 89.69 158 SER A O 1
ATOM 1151 N N . GLU A 1 159 ? 2.661 -8.400 -2.326 1.00 91.69 159 GLU A N 1
ATOM 1152 C CA . GLU A 1 159 ? 3.967 -8.293 -2.966 1.00 91.69 159 GLU A CA 1
ATOM 1153 C C . GLU A 1 159 ? 4.407 -9.671 -3.472 1.00 91.69 159 GLU A C 1
ATOM 1155 O O . GLU A 1 159 ? 4.463 -10.648 -2.712 1.00 91.69 159 GLU A O 1
ATOM 1160 N N . TRP A 1 160 ? 4.723 -9.737 -4.762 1.00 94.94 160 TRP A N 1
ATOM 1161 C CA . TRP A 1 160 ? 5.256 -10.910 -5.442 1.00 94.94 160 TRP A CA 1
ATOM 1162 C C . TRP A 1 160 ? 6.681 -10.630 -5.889 1.00 94.94 160 TRP A C 1
ATOM 1164 O O . TRP A 1 160 ? 6.964 -9.600 -6.496 1.00 94.94 160 TRP A O 1
ATOM 1174 N N . ILE A 1 161 ? 7.586 -11.556 -5.606 1.00 94.75 161 ILE A N 1
ATOM 1175 C CA . ILE A 1 161 ? 9.025 -11.336 -5.713 1.00 94.75 161 ILE A CA 1
ATOM 1176 C C . ILE A 1 161 ? 9.627 -12.227 -6.784 1.00 94.75 161 ILE A C 1
ATOM 1178 O O . ILE A 1 161 ? 9.298 -13.408 -6.829 1.00 94.75 161 ILE A O 1
ATOM 1182 N N . ASN A 1 162 ? 10.550 -11.695 -7.588 1.00 96.50 162 ASN A N 1
ATOM 1183 C CA . ASN A 1 162 ? 11.402 -12.504 -8.460 1.00 96.50 162 ASN A CA 1
ATOM 1184 C C . ASN A 1 162 ? 12.850 -12.486 -7.936 1.00 96.50 162 ASN A C 1
ATOM 1186 O O . ASN A 1 162 ? 13.583 -11.517 -8.162 1.00 96.50 162 ASN A O 1
ATOM 1190 N N . PRO A 1 163 ? 13.303 -13.546 -7.236 1.00 92.12 163 PRO A N 1
ATOM 1191 C CA . PRO A 1 163 ? 14.636 -13.576 -6.637 1.00 92.12 163 PRO A CA 1
ATOM 1192 C C . PRO A 1 163 ? 15.782 -13.499 -7.652 1.00 92.12 163 PRO A C 1
ATOM 1194 O O . PRO A 1 163 ? 16.870 -13.047 -7.298 1.00 92.12 163 PRO A O 1
ATOM 1197 N N . SER A 1 164 ? 15.565 -13.954 -8.891 1.00 94.44 164 SER A N 1
ATOM 1198 C CA . SER A 1 164 ? 16.564 -13.855 -9.959 1.00 94.44 164 SER A CA 1
ATOM 1199 C C . SER A 1 164 ? 16.753 -12.396 -10.367 1.00 94.44 164 SER A C 1
ATOM 1201 O O . SER A 1 164 ? 17.881 -11.918 -10.477 1.00 94.44 164 SER A O 1
ATOM 1203 N N . TYR A 1 165 ? 15.653 -11.649 -10.490 1.00 94.62 165 TYR A N 1
ATOM 1204 C CA . TYR A 1 165 ? 15.699 -10.235 -10.860 1.00 94.62 165 TYR A CA 1
ATOM 1205 C C . TYR A 1 165 ? 16.281 -9.381 -9.736 1.00 94.62 165 TYR A C 1
ATOM 1207 O O . TYR A 1 165 ? 17.177 -8.583 -9.996 1.00 94.62 165 TYR A O 1
ATOM 1215 N N . SER A 1 166 ? 15.921 -9.659 -8.477 1.00 89.12 166 SER A N 1
ATOM 1216 C CA . SER A 1 166 ? 16.524 -8.986 -7.315 1.00 89.12 166 SER A CA 1
ATOM 1217 C C . SER A 1 166 ? 18.046 -9.179 -7.212 1.00 89.12 166 SER A C 1
ATOM 1219 O O . SER A 1 166 ? 18.736 -8.325 -6.663 1.00 89.12 166 SER A O 1
ATOM 1221 N N . LYS A 1 167 ? 18.593 -10.290 -7.729 1.00 89.06 167 LYS A N 1
ATOM 1222 C CA . LYS A 1 167 ? 20.040 -10.585 -7.712 1.00 89.06 167 LYS A CA 1
ATOM 1223 C C . LYS A 1 167 ? 20.782 -10.097 -8.952 1.00 89.06 167 LYS A C 1
ATOM 1225 O O . LYS A 1 167 ? 22.004 -9.999 -8.919 1.00 89.06 167 LYS A O 1
ATOM 1230 N N . ALA A 1 168 ? 20.070 -9.799 -10.036 1.00 87.50 168 ALA A N 1
ATOM 1231 C CA . ALA A 1 168 ? 20.670 -9.419 -11.310 1.00 87.50 168 ALA A CA 1
ATOM 1232 C C . ALA A 1 168 ? 21.291 -8.011 -11.307 1.00 87.50 168 ALA A C 1
ATOM 1234 O O . ALA A 1 168 ? 21.892 -7.621 -12.306 1.00 87.50 168 ALA A O 1
ATOM 1235 N N . ALA A 1 169 ? 21.131 -7.254 -10.213 1.00 80.81 169 ALA A N 1
ATOM 1236 C CA . ALA A 1 169 ? 21.633 -5.891 -10.037 1.00 80.81 169 ALA A CA 1
ATOM 1237 C C . ALA A 1 169 ? 21.245 -4.927 -11.176 1.00 80.81 169 ALA A C 1
ATOM 1239 O O . ALA A 1 169 ? 21.932 -3.935 -11.427 1.00 80.81 169 ALA A O 1
ATOM 1240 N N . ARG A 1 170 ? 20.129 -5.211 -11.859 1.00 88.50 170 ARG A N 1
ATOM 1241 C CA . ARG A 1 170 ? 19.502 -4.276 -12.789 1.00 88.50 170 ARG A CA 1
ATOM 1242 C C . ARG A 1 170 ? 18.834 -3.192 -11.964 1.00 88.50 170 ARG A C 1
ATOM 1244 O O . ARG A 1 170 ? 18.167 -3.482 -10.980 1.00 88.50 170 ARG A O 1
ATOM 1251 N N . VAL A 1 171 ? 19.047 -1.945 -12.349 1.00 91.44 171 VAL A N 1
ATOM 1252 C CA . VAL A 1 171 ? 18.412 -0.809 -11.691 1.00 91.44 171 VAL A CA 1
ATOM 1253 C C . VAL A 1 171 ? 17.372 -0.270 -12.649 1.00 91.44 171 VAL A C 1
ATOM 1255 O O . VAL A 1 171 ? 17.726 0.148 -13.749 1.00 91.44 171 VAL A O 1
ATOM 1258 N N . LEU A 1 172 ? 16.111 -0.274 -12.210 1.00 93.44 172 LEU A N 1
ATOM 1259 C CA . LEU A 1 172 ? 14.998 0.342 -12.929 1.00 93.44 172 LEU A CA 1
ATOM 1260 C C . LEU A 1 172 ? 14.818 -0.223 -14.356 1.00 93.44 172 LEU A C 1
ATOM 1262 O O . LEU A 1 172 ? 14.763 0.542 -15.312 1.00 93.44 172 LEU A O 1
ATOM 1266 N N . ASP A 1 173 ? 14.753 -1.556 -14.508 1.00 96.31 173 ASP A N 1
ATOM 1267 C CA . ASP A 1 173 ? 14.441 -2.229 -15.786 1.00 96.31 173 ASP A CA 1
ATOM 1268 C C . ASP A 1 173 ? 12.934 -2.529 -15.892 1.00 96.31 173 ASP A C 1
ATOM 1270 O O . ASP A 1 173 ? 12.472 -3.522 -15.318 1.00 96.31 173 ASP A O 1
ATOM 1274 N N . PRO A 1 174 ? 12.151 -1.752 -16.667 1.00 96.62 174 PRO A N 1
ATOM 1275 C CA . PRO A 1 174 ? 10.695 -1.884 -16.692 1.00 96.62 174 PRO A CA 1
ATOM 1276 C C . PRO A 1 174 ? 10.175 -3.222 -17.229 1.00 96.62 174 PRO A C 1
ATOM 1278 O O . PRO A 1 174 ? 9.000 -3.539 -17.048 1.00 96.62 174 PRO A O 1
ATOM 1281 N N . ARG A 1 175 ? 11.023 -4.027 -17.887 1.00 95.69 175 ARG A N 1
ATOM 1282 C CA . ARG A 1 175 ? 10.641 -5.347 -18.421 1.00 95.69 175 ARG A CA 1
ATOM 1283 C C . ARG A 1 175 ? 10.849 -6.488 -17.427 1.00 95.69 175 ARG A C 1
ATOM 1285 O O . ARG A 1 175 ? 10.272 -7.561 -17.627 1.00 95.69 175 ARG A O 1
ATOM 1292 N N . HIS A 1 176 ? 11.652 -6.256 -16.388 1.00 96.69 176 HIS A N 1
ATOM 1293 C CA . HIS A 1 176 ? 12.042 -7.250 -15.387 1.00 96.69 176 HIS A CA 1
ATOM 1294 C C . HIS A 1 176 ? 12.043 -6.651 -13.969 1.00 96.69 176 HIS A C 1
ATOM 1296 O O . HIS A 1 176 ? 13.078 -6.703 -13.300 1.00 96.69 176 HIS A O 1
ATOM 1302 N N . PRO A 1 177 ? 10.919 -6.075 -13.499 1.00 97.56 177 PRO A N 1
ATOM 1303 C CA . PRO A 1 177 ? 10.864 -5.467 -12.174 1.00 97.56 177 PRO A CA 1
ATOM 1304 C C . PRO A 1 177 ? 11.136 -6.503 -11.084 1.00 97.56 177 PRO A C 1
ATOM 1306 O O . PRO A 1 177 ? 10.681 -7.643 -11.173 1.00 97.56 177 PRO A O 1
ATOM 1309 N N . GLU A 1 178 ? 11.824 -6.122 -10.012 1.00 97.06 178 GLU A N 1
ATOM 1310 C CA . GLU A 1 178 ? 12.144 -7.064 -8.933 1.00 97.06 178 GLU A CA 1
ATOM 1311 C C . GLU A 1 178 ? 10.881 -7.566 -8.221 1.00 97.06 178 GLU A C 1
ATOM 1313 O O . GLU A 1 178 ? 10.869 -8.683 -7.688 1.00 97.06 178 GLU A O 1
ATOM 1318 N N . ARG A 1 179 ? 9.828 -6.740 -8.220 1.00 96.44 179 ARG A N 1
ATOM 1319 C CA . ARG A 1 179 ? 8.580 -6.960 -7.496 1.00 96.44 179 ARG A CA 1
ATOM 1320 C C . ARG A 1 179 ? 7.362 -6.608 -8.345 1.00 96.44 179 ARG A C 1
ATOM 1322 O O . ARG A 1 179 ? 7.350 -5.593 -9.042 1.00 96.44 179 ARG A O 1
ATOM 1329 N N . LEU A 1 180 ? 6.316 -7.417 -8.230 1.00 98.06 180 LEU A N 1
ATOM 1330 C CA . LEU A 1 180 ? 4.975 -7.113 -8.727 1.00 98.06 180 LEU A CA 1
ATOM 1331 C C . LEU A 1 180 ? 4.045 -6.879 -7.542 1.00 98.06 180 LEU A C 1
ATOM 1333 O O . LEU A 1 180 ? 4.129 -7.581 -6.535 1.00 98.06 180 LEU A O 1
ATOM 1337 N N . MET A 1 181 ? 3.149 -5.910 -7.687 1.00 96.75 181 MET A N 1
ATOM 1338 C CA . MET A 1 181 ? 2.166 -5.556 -6.670 1.00 96.75 181 MET A CA 1
ATOM 1339 C C . MET A 1 181 ? 0.783 -5.964 -7.163 1.00 96.75 181 MET A C 1
ATOM 1341 O O . MET A 1 181 ? 0.330 -5.477 -8.202 1.00 96.75 181 MET A O 1
ATOM 1345 N N . TYR A 1 182 ? 0.112 -6.835 -6.416 1.00 96.06 182 TYR A N 1
ATOM 1346 C CA . TYR A 1 182 ? -1.252 -7.275 -6.697 1.00 96.06 182 TYR A CA 1
ATOM 1347 C C . TYR A 1 182 ? -2.213 -6.798 -5.613 1.00 96.06 182 TYR A C 1
ATOM 1349 O O . TYR A 1 182 ? -1.853 -6.745 -4.442 1.00 96.06 182 TYR A O 1
ATOM 1357 N N . VAL A 1 183 ? -3.453 -6.507 -5.992 1.00 94.38 183 VAL A N 1
ATOM 1358 C CA . VAL A 1 183 ? -4.584 -6.445 -5.062 1.00 94.38 183 VAL A CA 1
ATOM 1359 C C . VAL A 1 183 ? -5.259 -7.809 -5.068 1.00 94.38 183 VAL A C 1
ATOM 1361 O O . VAL A 1 183 ? -5.638 -8.303 -6.127 1.00 94.38 183 VAL A O 1
ATOM 1364 N N . ASN A 1 184 ? -5.418 -8.427 -3.902 1.00 90.38 184 ASN A N 1
ATOM 1365 C CA . ASN A 1 184 ? -6.132 -9.694 -3.784 1.00 90.38 184 ASN A CA 1
ATOM 1366 C C . ASN A 1 184 ? -7.644 -9.437 -3.845 1.00 90.38 184 ASN A C 1
ATOM 1368 O O . ASN A 1 184 ? -8.222 -8.904 -2.899 1.00 90.38 184 ASN A O 1
ATOM 1372 N N . GLY A 1 185 ? -8.269 -9.794 -4.971 1.00 87.75 185 GLY A N 1
ATOM 1373 C CA . GLY A 1 185 ? -9.711 -9.691 -5.180 1.00 87.75 185 GLY A CA 1
ATOM 1374 C C . GLY A 1 185 ? -10.435 -11.040 -5.078 1.00 87.75 185 GLY A C 1
ATOM 1375 O O . GLY A 1 185 ? -9.791 -12.090 -5.002 1.00 87.75 185 GLY A O 1
ATOM 1376 N N . PRO A 1 186 ? -11.781 -11.044 -5.118 1.00 84.56 186 PRO A N 1
ATOM 1377 C CA . PRO A 1 186 ? -12.586 -12.268 -5.023 1.00 84.56 186 PRO A CA 1
ATOM 1378 C C . PRO A 1 186 ? -12.292 -13.287 -6.135 1.00 84.56 186 PRO A C 1
ATOM 1380 O O . PRO A 1 186 ? -12.347 -14.491 -5.900 1.00 84.56 186 PRO A O 1
ATOM 1383 N N . GLY A 1 187 ? -11.962 -12.802 -7.338 1.00 85.69 187 GLY A N 1
ATOM 1384 C CA . GLY A 1 187 ? -11.592 -13.620 -8.498 1.00 85.69 187 GLY A CA 1
ATOM 1385 C C . GLY A 1 187 ? -10.109 -14.002 -8.568 1.00 85.69 187 GLY A C 1
ATOM 1386 O O . GLY A 1 187 ? -9.704 -14.671 -9.516 1.00 85.69 187 GLY A O 1
ATOM 1387 N N . GLY A 1 188 ? -9.297 -13.586 -7.591 1.00 89.62 188 GLY A N 1
ATOM 1388 C CA . GLY A 1 188 ? -7.848 -13.782 -7.579 1.00 89.62 188 GLY A CA 1
ATOM 1389 C C . GLY A 1 188 ? -7.051 -12.469 -7.566 1.00 89.62 188 GLY A C 1
ATOM 1390 O O . GLY A 1 188 ? -7.621 -11.386 -7.412 1.00 89.62 188 GLY A O 1
ATOM 1391 N N . PRO A 1 189 ? -5.714 -12.552 -7.677 1.00 93.75 189 PRO A N 1
ATOM 1392 C CA . PRO A 1 189 ? -4.841 -11.386 -7.617 1.00 93.75 189 PRO A CA 1
ATOM 1393 C C . PRO A 1 189 ? -4.945 -10.537 -8.895 1.00 93.75 189 PRO A C 1
ATOM 1395 O O . PRO A 1 189 ? -4.779 -11.031 -10.008 1.00 93.75 189 PRO A O 1
ATOM 1398 N N . ILE A 1 190 ? -5.174 -9.235 -8.724 1.00 95.56 190 ILE A N 1
ATOM 1399 C CA . ILE A 1 190 ? -5.321 -8.233 -9.786 1.00 95.56 190 ILE A CA 1
ATOM 1400 C C . ILE A 1 190 ? -4.057 -7.371 -9.819 1.00 95.56 190 ILE A C 1
ATOM 1402 O O . ILE A 1 190 ? -3.706 -6.750 -8.815 1.00 95.56 190 ILE A O 1
ATOM 1406 N N . LEU A 1 191 ? -3.362 -7.317 -10.958 1.00 97.50 191 LEU A N 1
ATOM 1407 C CA . LEU A 1 191 ? -2.111 -6.563 -11.080 1.00 97.50 191 LEU A CA 1
ATOM 1408 C C . LEU A 1 191 ? -2.347 -5.055 -10.872 1.00 97.50 191 LEU A C 1
ATOM 1410 O O . LEU A 1 191 ? -3.065 -4.420 -11.644 1.00 97.50 191 LEU A O 1
ATOM 1414 N N . ALA A 1 192 ? -1.702 -4.482 -9.855 1.00 97.75 192 ALA A N 1
ATOM 1415 C CA . ALA A 1 192 ? -1.780 -3.063 -9.508 1.00 97.75 192 ALA A CA 1
ATOM 1416 C C . ALA A 1 192 ? -0.567 -2.262 -10.001 1.00 97.75 192 ALA A C 1
ATOM 1418 O O . ALA A 1 192 ? -0.680 -1.088 -10.360 1.00 97.75 192 ALA A O 1
ATOM 1419 N N . GLY A 1 193 ? 0.614 -2.877 -10.013 1.00 98.00 193 GLY A N 1
ATOM 1420 C CA . GLY A 1 193 ? 1.847 -2.167 -10.321 1.00 98.00 193 GLY A CA 1
ATOM 1421 C C . GLY A 1 193 ? 3.093 -3.026 -10.222 1.00 98.00 193 GLY A C 1
ATOM 1422 O O . GLY A 1 193 ? 3.034 -4.245 -10.059 1.00 98.00 193 GLY A O 1
ATOM 1423 N N . ALA A 1 194 ? 4.226 -2.346 -10.307 1.00 98.25 194 ALA A N 1
ATOM 1424 C CA . ALA A 1 194 ? 5.547 -2.901 -10.080 1.00 98.25 194 ALA A CA 1
ATOM 1425 C C . ALA A 1 194 ? 6.262 -2.104 -8.992 1.00 98.25 194 ALA A C 1
ATOM 1427 O O . ALA A 1 194 ? 5.955 -0.933 -8.762 1.00 98.25 194 ALA A O 1
ATOM 1428 N N . MET A 1 195 ? 7.245 -2.731 -8.359 1.00 97.06 195 MET A N 1
ATOM 1429 C CA . MET A 1 195 ? 8.179 -2.038 -7.487 1.00 97.06 195 MET A CA 1
ATOM 1430 C C . MET A 1 195 ? 9.610 -2.400 -7.878 1.00 97.06 195 MET A C 1
ATOM 1432 O O . MET A 1 195 ? 9.960 -3.574 -8.025 1.00 97.06 195 MET A O 1
ATOM 1436 N N . PHE A 1 196 ? 10.425 -1.364 -8.050 1.00 97.12 196 PHE A N 1
ATOM 1437 C CA . PHE A 1 196 ? 11.852 -1.489 -8.317 1.00 97.12 196 PHE A CA 1
ATOM 1438 C C . PHE A 1 196 ? 12.616 -1.363 -7.015 1.00 97.12 196 PHE A C 1
ATOM 1440 O O . PHE A 1 196 ? 12.317 -0.474 -6.218 1.00 97.12 196 PHE A O 1
ATOM 1447 N N . VAL A 1 197 ? 13.595 -2.235 -6.794 1.00 94.62 197 VAL A N 1
ATOM 1448 C CA . VAL A 1 197 ? 14.317 -2.310 -5.519 1.00 94.62 197 VAL A CA 1
ATOM 1449 C C . VAL A 1 197 ? 15.813 -2.248 -5.777 1.00 94.62 197 VAL A C 1
ATOM 1451 O O . VAL A 1 197 ? 16.353 -3.024 -6.562 1.00 94.62 197 VAL A O 1
ATOM 1454 N N . MET A 1 198 ? 16.505 -1.337 -5.092 1.00 94.62 198 MET A N 1
ATOM 1455 C CA . MET A 1 198 ? 17.955 -1.230 -5.207 1.00 94.62 198 MET A CA 1
ATOM 1456 C C . MET A 1 198 ? 18.651 -2.510 -4.710 1.00 94.62 198 MET A C 1
ATOM 1458 O O . MET A 1 198 ? 18.209 -3.107 -3.727 1.00 94.62 198 MET A O 1
ATOM 1462 N N . PRO A 1 199 ? 19.792 -2.914 -5.302 1.00 90.25 199 PRO A N 1
ATOM 1463 C CA . PRO A 1 199 ? 20.469 -4.162 -4.928 1.00 90.25 199 PRO A CA 1
ATOM 1464 C C . PRO A 1 199 ? 21.012 -4.181 -3.492 1.00 90.25 199 PRO A C 1
ATOM 1466 O O . PRO A 1 199 ? 21.322 -5.241 -2.952 1.00 90.25 199 PRO A O 1
ATOM 1469 N N . SER A 1 200 ? 21.183 -3.008 -2.876 1.00 88.88 200 SER A N 1
ATOM 1470 C CA . SER A 1 200 ? 21.707 -2.859 -1.519 1.00 88.88 200 SER A CA 1
ATOM 1471 C C . SER A 1 200 ? 21.165 -1.600 -0.850 1.00 88.88 200 SER A C 1
ATOM 1473 O O . SER A 1 200 ? 20.917 -0.588 -1.505 1.00 88.88 200 SER A O 1
ATOM 1475 N N . VAL A 1 201 ? 21.060 -1.646 0.481 1.00 87.81 201 VAL A N 1
ATOM 1476 C CA . VAL A 1 201 ? 20.729 -0.496 1.341 1.00 87.81 201 VAL A CA 1
ATOM 1477 C C . VAL A 1 201 ? 21.728 0.655 1.221 1.00 87.81 201 VAL A C 1
ATOM 1479 O O . VAL A 1 201 ? 21.379 1.790 1.531 1.00 87.81 201 VAL A O 1
ATOM 1482 N N . ALA A 1 202 ? 22.947 0.373 0.752 1.00 88.69 202 ALA A N 1
ATOM 1483 C CA . ALA A 1 202 ? 24.016 1.355 0.601 1.00 88.69 202 ALA A CA 1
ATOM 1484 C C . ALA A 1 202 ? 23.809 2.332 -0.569 1.00 88.69 202 ALA A C 1
ATOM 1486 O O . ALA A 1 202 ? 24.495 3.348 -0.625 1.00 88.69 202 ALA A O 1
ATOM 1487 N N . PHE A 1 203 ? 22.900 2.029 -1.502 1.00 87.12 203 PHE A N 1
ATOM 1488 C CA . PHE A 1 203 ? 22.675 2.847 -2.690 1.00 87.12 203 PHE A CA 1
ATOM 1489 C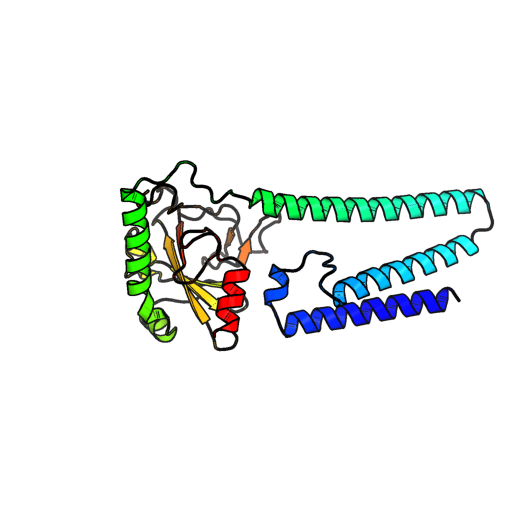 C . PHE A 1 203 ? 21.299 3.508 -2.658 1.00 87.12 203 PHE A C 1
ATOM 1491 O O . PHE A 1 203 ? 20.304 2.894 -2.261 1.00 87.12 203 PHE A O 1
ATOM 1498 N N . ASP A 1 204 ? 21.257 4.764 -3.093 1.00 88.88 204 ASP A N 1
ATOM 1499 C CA . ASP A 1 204 ? 20.026 5.447 -3.479 1.00 88.88 204 ASP A CA 1
ATOM 1500 C C . ASP A 1 204 ? 19.658 5.082 -4.920 1.00 88.88 204 ASP A C 1
ATOM 1502 O O . ASP A 1 204 ? 20.519 4.709 -5.721 1.00 88.88 204 ASP A O 1
ATOM 1506 N N . GLY A 1 205 ? 18.374 5.192 -5.255 1.00 88.69 205 GLY A N 1
ATOM 1507 C CA . GLY A 1 205 ? 17.922 4.992 -6.625 1.00 88.69 205 GLY A CA 1
ATOM 1508 C C . GLY A 1 205 ? 18.122 6.226 -7.514 1.00 88.69 205 GLY A C 1
ATOM 1509 O O . GLY A 1 205 ? 18.263 7.347 -7.015 1.00 88.69 205 GLY A O 1
ATOM 1510 N N . PRO A 1 206 ? 18.142 6.049 -8.846 1.00 91.31 206 PRO A N 1
ATOM 1511 C CA . PRO A 1 206 ? 18.337 7.143 -9.789 1.00 91.31 206 PRO A CA 1
ATOM 1512 C C . PRO A 1 206 ? 17.182 8.151 -9.740 1.00 91.31 206 PRO A C 1
ATOM 1514 O O . PRO A 1 206 ? 16.007 7.785 -9.800 1.00 91.31 206 PRO A O 1
ATOM 1517 N N . ALA A 1 207 ? 17.515 9.442 -9.725 1.00 87.44 207 ALA A N 1
ATOM 1518 C CA . ALA A 1 207 ? 16.554 10.548 -9.706 1.00 87.44 207 ALA A CA 1
ATOM 1519 C C . ALA A 1 207 ? 15.975 10.869 -11.105 1.00 87.44 207 ALA A C 1
ATOM 1521 O O . ALA A 1 207 ? 15.959 12.023 -11.525 1.00 87.44 207 ALA A O 1
ATOM 1522 N N . LEU A 1 208 ? 15.523 9.852 -11.847 1.00 86.62 208 LEU A N 1
ATOM 1523 C CA . LEU A 1 208 ? 15.124 9.967 -13.258 1.00 86.62 208 LEU A CA 1
ATOM 1524 C C . LEU A 1 208 ? 13.938 10.924 -13.482 1.00 86.62 208 LEU A C 1
ATOM 1526 O O . LEU A 1 208 ? 13.994 11.780 -14.360 1.00 86.62 208 LEU A O 1
ATOM 1530 N N . GLY A 1 209 ? 12.885 10.820 -12.669 1.00 87.69 209 GLY A N 1
ATOM 1531 C CA . GLY A 1 209 ? 11.753 11.753 -12.663 1.00 87.69 209 GLY A CA 1
ATOM 1532 C C . GLY A 1 209 ? 11.902 12.881 -11.643 1.00 87.69 209 GLY A C 1
ATOM 1533 O O . GLY A 1 209 ? 10.910 13.525 -11.295 1.00 87.69 209 GLY A O 1
ATOM 1534 N N . GLY A 1 210 ? 13.113 13.088 -11.114 1.00 87.62 210 GLY A N 1
ATOM 1535 C CA . GLY A 1 210 ? 13.378 14.021 -10.028 1.00 87.62 210 GLY A CA 1
ATOM 1536 C C . GLY A 1 210 ? 12.377 13.839 -8.884 1.00 87.62 210 GLY A C 1
ATOM 1537 O O . GLY A 1 210 ? 12.254 12.737 -8.348 1.00 87.62 210 GLY A O 1
ATOM 1538 N N . PRO A 1 211 ? 11.623 14.884 -8.511 1.00 85.62 211 PRO A N 1
ATOM 1539 C CA . PRO A 1 211 ? 10.729 14.810 -7.370 1.00 85.62 211 PRO A CA 1
ATOM 1540 C C . PRO A 1 211 ? 9.394 14.093 -7.679 1.00 85.62 211 PRO A C 1
ATOM 1542 O O . PRO A 1 211 ? 8.583 13.932 -6.772 1.00 85.62 211 PRO A O 1
ATOM 1545 N N . LEU A 1 212 ? 9.155 13.649 -8.925 1.00 85.88 212 LEU A N 1
ATOM 1546 C CA . LEU A 1 212 ? 7.976 12.854 -9.312 1.00 85.88 212 LEU A CA 1
ATOM 1547 C C . LEU A 1 212 ? 8.151 11.353 -9.084 1.00 85.88 212 LEU A C 1
ATOM 1549 O O . LEU A 1 212 ? 7.153 10.648 -9.021 1.00 85.88 212 LEU A O 1
ATOM 1553 N N . THR A 1 213 ? 9.386 10.859 -8.989 1.00 91.00 213 THR A N 1
ATOM 1554 C CA . THR A 1 213 ? 9.695 9.431 -8.800 1.00 91.00 213 THR A CA 1
ATOM 1555 C C . THR A 1 213 ? 10.461 9.240 -7.488 1.00 91.00 213 THR A C 1
ATOM 1557 O O . THR A 1 213 ? 11.667 8.968 -7.523 1.00 91.00 213 THR A O 1
ATOM 1560 N N . PRO A 1 214 ? 9.819 9.470 -6.327 1.00 87.19 214 PRO A N 1
ATOM 1561 C CA . PRO A 1 214 ? 10.500 9.421 -5.044 1.00 87.19 214 PRO A CA 1
ATOM 1562 C C . PRO A 1 214 ? 10.877 7.982 -4.682 1.00 87.19 214 PRO A C 1
ATOM 1564 O O . PRO A 1 214 ? 10.024 7.124 -4.456 1.00 87.19 214 PRO A O 1
ATOM 1567 N N . TRP A 1 215 ? 12.180 7.734 -4.582 1.00 92.12 215 TRP A N 1
ATOM 1568 C CA . TRP A 1 215 ? 12.690 6.534 -3.933 1.00 92.12 215 TRP A CA 1
ATOM 1569 C C . TRP A 1 215 ? 12.553 6.681 -2.417 1.00 92.12 215 TRP A C 1
ATOM 1571 O O . TRP A 1 215 ? 12.910 7.721 -1.863 1.00 92.12 215 TRP A O 1
ATOM 1581 N N . HIS A 1 216 ? 12.071 5.643 -1.744 1.00 91.62 216 HIS A N 1
ATOM 1582 C CA . HIS A 1 216 ? 11.906 5.617 -0.289 1.00 91.62 216 HIS A CA 1
ATOM 1583 C C . HIS A 1 216 ? 12.477 4.324 0.297 1.00 91.62 216 HIS A C 1
ATOM 1585 O O . HIS A 1 216 ? 12.854 3.400 -0.424 1.00 91.62 216 HIS A O 1
ATOM 1591 N N . ARG A 1 217 ? 12.607 4.286 1.622 1.00 90.56 217 ARG A N 1
ATOM 1592 C CA . ARG A 1 217 ? 13.045 3.115 2.384 1.00 90.56 217 ARG A CA 1
ATOM 1593 C C . ARG A 1 217 ? 12.101 2.938 3.553 1.00 90.56 217 ARG A C 1
ATOM 1595 O O . ARG A 1 217 ? 11.780 3.915 4.223 1.00 90.56 217 ARG A O 1
ATOM 1602 N N . HIS A 1 218 ? 11.771 1.697 3.859 1.00 88.00 218 HIS A N 1
ATOM 1603 C CA . HIS A 1 218 ? 11.112 1.381 5.105 1.00 88.00 218 HIS A CA 1
ATOM 1604 C C . HIS A 1 218 ? 12.137 1.122 6.201 1.00 88.00 218 HIS A C 1
ATOM 1606 O O . HIS A 1 218 ? 13.147 0.441 6.001 1.00 88.00 218 HIS A O 1
ATOM 1612 N N . THR A 1 219 ? 11.842 1.650 7.382 1.00 86.25 219 THR A N 1
ATOM 1613 C CA . THR A 1 219 ? 12.588 1.386 8.620 1.00 86.25 219 THR A CA 1
ATOM 1614 C C . THR A 1 219 ? 11.716 0.717 9.674 1.00 86.25 219 THR A C 1
ATOM 1616 O O . THR A 1 219 ? 12.140 0.570 10.816 1.00 86.25 219 THR A O 1
ATOM 1619 N N . ASP A 1 220 ? 10.489 0.361 9.308 1.00 82.56 220 ASP A N 1
ATOM 1620 C CA . ASP A 1 220 ? 9.435 -0.088 10.205 1.00 82.56 220 ASP A CA 1
ATOM 1621 C C . ASP A 1 220 ? 8.902 -1.489 9.862 1.00 82.56 220 ASP A C 1
ATOM 1623 O O . ASP A 1 220 ? 8.182 -2.090 10.651 1.00 82.56 220 ASP A O 1
ATOM 1627 N N . LEU A 1 221 ? 9.290 -2.072 8.728 1.00 85.12 221 LEU A N 1
ATOM 1628 C CA . LEU A 1 221 ? 8.813 -3.393 8.315 1.00 85.12 221 LEU A CA 1
ATOM 1629 C C . LEU A 1 221 ? 9.466 -4.543 9.101 1.00 85.12 221 LEU A C 1
ATOM 1631 O O . LEU A 1 221 ? 10.681 -4.572 9.311 1.00 85.12 221 LEU A O 1
ATOM 1635 N N . CYS A 1 222 ? 8.648 -5.523 9.495 1.00 86.75 222 CYS A N 1
ATOM 1636 C CA . CYS A 1 222 ? 9.036 -6.708 10.259 1.00 86.75 222 CYS A CA 1
ATOM 1637 C C . CYS A 1 222 ? 9.168 -7.940 9.361 1.00 86.75 222 CYS A C 1
ATOM 1639 O O . CYS A 1 222 ? 8.198 -8.376 8.736 1.00 86.75 222 CYS A O 1
ATOM 1641 N N . PHE A 1 223 ? 10.346 -8.560 9.379 1.00 86.81 223 PHE A N 1
ATOM 1642 C CA . PHE A 1 223 ? 10.669 -9.717 8.550 1.00 86.81 223 PHE A CA 1
ATOM 1643 C C . PHE A 1 223 ? 11.001 -10.950 9.385 1.00 86.81 223 PHE A C 1
ATOM 1645 O O . PHE A 1 223 ? 11.723 -10.875 10.386 1.00 86.81 223 PHE A O 1
ATOM 1652 N N . LEU A 1 224 ? 10.518 -12.108 8.938 1.00 87.69 224 LEU A N 1
ATOM 1653 C CA . LEU A 1 224 ? 11.002 -13.407 9.405 1.00 87.69 224 LEU A CA 1
ATOM 1654 C C . LEU A 1 224 ? 12.433 -13.675 8.895 1.00 87.69 224 LEU A C 1
ATOM 1656 O O . LEU A 1 224 ? 12.864 -13.061 7.915 1.00 87.69 224 LEU A O 1
ATOM 1660 N N . PRO A 1 225 ? 13.182 -14.628 9.490 1.00 86.31 225 PRO A N 1
ATOM 1661 C CA . PRO A 1 225 ? 14.538 -14.964 9.043 1.00 86.31 225 PRO A CA 1
ATOM 1662 C C . PRO A 1 225 ? 14.636 -15.383 7.569 1.00 86.31 225 PRO A C 1
ATOM 1664 O O . PRO A 1 225 ? 15.688 -15.217 6.960 1.00 86.31 225 PRO A O 1
ATOM 1667 N N . ASN A 1 226 ? 13.546 -15.901 6.995 1.00 82.50 226 ASN A N 1
ATOM 1668 C CA . ASN A 1 226 ? 13.451 -16.287 5.586 1.00 82.50 226 ASN A CA 1
ATOM 1669 C C . ASN A 1 226 ? 13.107 -15.116 4.637 1.00 82.50 226 ASN A C 1
ATOM 1671 O O . ASN A 1 226 ? 12.943 -15.346 3.443 1.00 82.50 226 ASN A O 1
ATOM 1675 N N . GLY A 1 227 ? 12.971 -13.886 5.149 1.00 79.56 227 GLY A N 1
ATOM 1676 C CA . GLY A 1 227 ? 12.647 -12.690 4.365 1.00 79.56 227 GLY A CA 1
ATOM 1677 C C . GLY A 1 227 ? 11.154 -12.430 4.144 1.00 79.56 227 GLY A C 1
ATOM 1678 O O . GLY A 1 227 ? 10.820 -11.474 3.453 1.00 79.56 227 GLY A O 1
ATOM 1679 N N . THR A 1 228 ? 10.258 -13.234 4.727 1.00 82.31 228 THR A N 1
ATOM 1680 C CA . THR A 1 228 ? 8.803 -12.998 4.638 1.00 82.31 228 THR A CA 1
ATOM 1681 C C . THR A 1 228 ? 8.423 -11.744 5.419 1.00 82.31 228 THR A C 1
ATOM 1683 O O . THR A 1 228 ? 8.775 -11.634 6.598 1.00 82.31 228 THR A O 1
ATOM 1686 N N . LEU A 1 229 ? 7.676 -10.836 4.789 1.00 83.69 229 LEU A N 1
ATOM 1687 C CA . LEU A 1 229 ? 7.096 -9.665 5.443 1.00 83.69 229 LEU A CA 1
ATOM 1688 C C . LEU A 1 229 ? 5.878 -10.089 6.276 1.00 83.69 229 LEU A C 1
ATOM 1690 O O . LEU A 1 229 ? 4.915 -10.631 5.737 1.00 83.69 229 LEU A O 1
ATOM 1694 N N . VAL A 1 230 ? 5.915 -9.853 7.589 1.00 81.94 230 VAL A N 1
ATOM 1695 C CA . VAL A 1 230 ? 4.854 -10.284 8.527 1.00 81.94 230 VAL A CA 1
ATOM 1696 C C . VAL A 1 230 ? 4.158 -9.136 9.252 1.00 81.94 230 VAL A C 1
ATOM 1698 O O . VAL A 1 230 ? 3.272 -9.369 10.070 1.00 81.94 230 VAL A O 1
ATOM 1701 N N . GLY A 1 231 ? 4.542 -7.896 8.957 1.00 77.19 231 GLY A N 1
ATOM 1702 C CA . GLY A 1 231 ? 3.884 -6.707 9.483 1.00 77.19 231 GLY A CA 1
ATOM 1703 C C . GLY A 1 231 ? 4.809 -5.499 9.529 1.00 77.19 231 GLY A C 1
ATOM 1704 O O . GLY A 1 231 ? 5.883 -5.495 8.931 1.00 77.19 231 GLY A O 1
ATOM 1705 N N . THR A 1 232 ? 4.390 -4.495 10.289 1.00 78.56 232 THR A N 1
ATOM 1706 C CA . THR A 1 232 ? 5.162 -3.291 10.608 1.00 78.56 232 THR A CA 1
ATOM 1707 C C . THR A 1 232 ? 5.227 -3.129 12.129 1.00 78.56 232 THR A C 1
ATOM 1709 O O . THR A 1 232 ? 4.294 -3.498 12.844 1.00 78.56 232 THR A O 1
ATOM 1712 N N . ASN A 1 233 ? 6.336 -2.593 12.629 1.00 74.00 233 ASN A N 1
ATOM 1713 C CA . ASN A 1 233 ? 6.521 -2.154 14.010 1.00 74.00 233 ASN A CA 1
ATOM 1714 C C . ASN A 1 233 ? 6.081 -0.687 14.208 1.00 74.00 233 ASN A C 1
ATOM 1716 O O . ASN A 1 233 ? 6.381 -0.067 15.237 1.00 74.00 233 ASN A O 1
ATOM 1720 N N . GLY A 1 234 ? 5.380 -0.131 13.211 1.00 63.41 234 GLY A N 1
ATOM 1721 C CA . GLY A 1 234 ? 4.817 1.209 13.215 1.00 63.41 234 GLY A CA 1
ATOM 1722 C C . GLY A 1 234 ? 4.098 1.520 14.525 1.00 63.41 234 GLY A C 1
ATOM 1723 O O . GLY A 1 234 ? 3.597 0.633 15.213 1.00 63.41 234 GLY A O 1
ATOM 1724 N N . TYR A 1 235 ? 4.071 2.801 14.898 1.00 52.19 235 TYR A N 1
ATOM 1725 C CA . TYR A 1 235 ? 3.562 3.279 16.194 1.00 52.19 235 TYR A CA 1
ATOM 1726 C C . TYR A 1 235 ? 4.377 2.834 17.427 1.00 52.19 235 TYR A C 1
ATOM 1728 O O . TYR A 1 235 ? 3.943 3.073 18.555 1.00 52.19 235 TYR A O 1
ATOM 1736 N N . GLY A 1 236 ? 5.576 2.269 17.234 1.00 60.00 236 GLY A N 1
ATOM 1737 C CA . GLY A 1 236 ? 6.484 1.875 18.318 1.00 60.00 236 GLY A CA 1
ATOM 1738 C C . GLY A 1 236 ? 6.147 0.524 18.951 1.00 60.00 236 GLY A C 1
ATOM 1739 O O . GLY A 1 236 ? 6.605 0.240 20.058 1.00 60.00 236 GLY A O 1
ATOM 1740 N N . PHE A 1 237 ? 5.336 -0.295 18.278 1.00 71.31 237 PHE A N 1
ATOM 1741 C CA . PHE A 1 237 ? 5.069 -1.664 18.707 1.00 71.31 237 PHE A CA 1
ATOM 1742 C C . PHE A 1 237 ? 6.286 -2.561 18.459 1.00 71.31 237 PHE A C 1
ATOM 1744 O O . PHE A 1 237 ? 7.128 -2.275 17.616 1.00 71.31 237 PHE A O 1
ATOM 1751 N N . ALA A 1 238 ? 6.401 -3.661 19.205 1.00 83.12 238 ALA A N 1
ATOM 1752 C CA . ALA A 1 238 ? 7.408 -4.674 18.908 1.00 83.12 238 ALA A CA 1
ATOM 1753 C C . ALA A 1 238 ? 6.997 -5.479 17.666 1.00 83.12 238 ALA A C 1
ATOM 1755 O O . ALA A 1 238 ? 5.809 -5.728 17.453 1.00 83.12 238 ALA A O 1
ATOM 1756 N N . CYS A 1 239 ? 7.976 -5.931 16.879 1.00 85.94 239 CYS A N 1
ATOM 1757 C CA . CYS A 1 239 ? 7.702 -6.881 15.805 1.00 85.94 239 CYS A CA 1
ATOM 1758 C C . CYS A 1 239 ? 7.079 -8.178 16.357 1.00 85.94 239 CYS A C 1
ATOM 1760 O O . CYS A 1 239 ? 7.407 -8.582 17.480 1.00 85.94 239 CYS A O 1
ATOM 1762 N N . PRO A 1 240 ? 6.228 -8.866 15.569 1.00 86.44 240 PRO A N 1
ATOM 1763 C CA . PRO A 1 240 ? 5.725 -10.190 15.916 1.00 86.44 240 PRO A CA 1
ATOM 1764 C C . PRO A 1 240 ? 6.845 -11.147 16.337 1.00 86.44 240 PRO A C 1
ATOM 1766 O O . PRO A 1 240 ? 7.971 -11.080 15.834 1.00 86.44 240 PRO A O 1
ATOM 1769 N N . LEU A 1 241 ? 6.530 -12.060 17.252 1.00 88.44 241 LEU A N 1
ATOM 1770 C CA . LEU A 1 241 ? 7.506 -12.974 17.842 1.00 88.44 241 LEU A CA 1
ATOM 1771 C C . LEU A 1 241 ? 8.231 -13.779 16.747 1.00 88.44 241 LEU A C 1
ATOM 1773 O O . LEU A 1 241 ? 7.598 -14.356 15.867 1.00 88.44 241 LEU A O 1
ATOM 1777 N N . GLY A 1 242 ? 9.567 -13.787 16.784 1.00 88.31 242 GLY A N 1
ATOM 1778 C CA . GLY A 1 242 ? 10.399 -14.452 15.772 1.00 88.31 242 GLY A CA 1
ATOM 1779 C C . GLY A 1 242 ? 10.685 -13.627 14.509 1.00 88.31 242 GLY A C 1
ATOM 1780 O O . GLY A 1 242 ? 11.396 -14.110 13.631 1.00 88.31 242 GLY A O 1
ATOM 1781 N N . SER A 1 243 ? 10.193 -12.388 14.422 1.00 91.12 243 SER A N 1
ATOM 1782 C CA . SER A 1 243 ? 10.531 -11.436 13.356 1.00 91.12 243 SER A CA 1
ATOM 1783 C C . SER A 1 243 ? 11.345 -10.250 13.881 1.00 91.12 243 SER A C 1
ATOM 1785 O O . SER A 1 243 ? 11.408 -10.000 15.086 1.00 91.12 243 SER A O 1
ATOM 1787 N N . ARG A 1 244 ? 12.007 -9.527 12.975 1.00 89.69 244 ARG A N 1
ATOM 1788 C CA . ARG A 1 244 ? 12.824 -8.349 13.297 1.00 89.69 244 ARG A CA 1
ATOM 1789 C C . ARG A 1 244 ? 12.628 -7.242 12.275 1.00 89.69 244 ARG A C 1
ATOM 1791 O O . ARG A 1 244 ? 12.377 -7.521 11.104 1.00 89.69 244 ARG A O 1
ATOM 1798 N N . THR A 1 245 ? 12.817 -6.005 12.710 1.00 88.25 245 THR A N 1
ATOM 1799 C CA . THR A 1 245 ? 12.839 -4.858 11.805 1.00 88.25 245 THR A CA 1
ATOM 1800 C C . THR A 1 245 ? 14.108 -4.874 10.966 1.00 88.25 245 THR A C 1
ATOM 1802 O O . THR A 1 245 ? 15.200 -5.075 11.502 1.00 88.25 245 THR A O 1
ATOM 1805 N N . LEU A 1 246 ? 13.973 -4.652 9.662 1.00 84.31 246 LEU A N 1
ATOM 1806 C CA . LEU A 1 246 ? 15.101 -4.447 8.756 1.00 84.31 246 LEU A CA 1
ATOM 1807 C C . LEU A 1 246 ? 14.881 -3.163 7.964 1.00 84.31 246 LEU A C 1
ATOM 1809 O O . LEU A 1 246 ? 13.758 -2.862 7.573 1.00 84.31 246 LEU A O 1
ATOM 1813 N N . ILE A 1 247 ? 15.968 -2.434 7.708 1.00 85.94 247 ILE A N 1
ATOM 1814 C CA . ILE A 1 247 ? 15.944 -1.331 6.748 1.00 85.94 247 ILE A CA 1
ATOM 1815 C C . ILE A 1 247 ? 15.929 -1.944 5.354 1.00 85.94 247 ILE A C 1
ATOM 1817 O O . ILE A 1 247 ? 16.794 -2.760 5.020 1.00 85.94 247 ILE A O 1
ATOM 1821 N N . THR A 1 248 ? 14.956 -1.557 4.542 1.00 88.56 248 THR A N 1
ATOM 1822 C CA . THR A 1 248 ? 14.881 -2.018 3.158 1.00 88.56 248 THR A CA 1
ATOM 1823 C C . THR A 1 248 ? 15.854 -1.236 2.273 1.00 88.56 248 THR A C 1
ATOM 1825 O O . THR A 1 248 ? 16.149 -0.067 2.550 1.00 88.56 248 THR A O 1
ATOM 1828 N N . PRO A 1 249 ? 16.338 -1.823 1.164 1.00 91.88 249 PRO A N 1
ATOM 1829 C CA . PRO A 1 249 ? 16.929 -1.030 0.095 1.00 91.88 249 PRO A CA 1
ATOM 1830 C C . PRO A 1 249 ? 15.955 0.045 -0.397 1.00 91.88 249 PRO A C 1
ATOM 1832 O O . PRO A 1 249 ? 14.745 -0.059 -0.177 1.00 91.88 249 PRO A O 1
ATOM 1835 N N . ALA A 1 250 ? 16.488 1.080 -1.051 1.00 93.75 250 ALA A N 1
ATOM 1836 C CA . ALA A 1 250 ? 15.644 2.100 -1.656 1.00 93.75 250 ALA A CA 1
ATOM 1837 C C . ALA A 1 250 ? 14.729 1.456 -2.704 1.00 93.75 250 ALA A C 1
ATOM 1839 O O . ALA A 1 250 ? 15.190 0.642 -3.508 1.00 93.75 250 ALA A O 1
ATOM 1840 N N . MET A 1 251 ? 13.452 1.823 -2.691 1.00 94.75 251 MET A N 1
ATOM 1841 C CA . MET A 1 251 ? 12.448 1.290 -3.601 1.00 94.75 251 MET A CA 1
ATOM 1842 C C . MET A 1 251 ? 11.610 2.389 -4.247 1.00 94.75 251 MET A C 1
ATOM 1844 O O . MET A 1 251 ? 11.427 3.466 -3.677 1.00 94.75 251 MET A O 1
ATOM 1848 N N . LEU A 1 252 ? 11.122 2.103 -5.451 1.00 96.12 252 LEU A N 1
ATOM 1849 C CA . LEU A 1 252 ? 10.233 2.967 -6.217 1.00 96.12 252 LEU A CA 1
ATOM 1850 C C . LEU A 1 252 ? 9.016 2.162 -6.664 1.00 96.12 252 LEU A C 1
ATOM 1852 O O . LEU A 1 252 ? 9.146 1.212 -7.441 1.00 96.12 252 LEU A O 1
ATOM 1856 N N . HIS A 1 253 ? 7.841 2.575 -6.202 1.00 96.38 253 HIS A N 1
ATOM 1857 C CA . HIS A 1 253 ? 6.567 2.051 -6.676 1.00 96.38 253 HIS A CA 1
ATOM 1858 C C . HIS A 1 253 ? 6.187 2.694 -8.012 1.00 96.38 253 HIS A C 1
ATOM 1860 O O . HIS A 1 253 ? 6.348 3.900 -8.201 1.00 96.38 253 HIS A O 1
ATOM 1866 N N . VAL A 1 254 ? 5.656 1.884 -8.928 1.00 97.56 254 VAL A N 1
ATOM 1867 C CA . VAL A 1 254 ? 5.050 2.329 -10.186 1.00 97.56 254 VAL A CA 1
ATOM 1868 C C . VAL A 1 254 ? 3.686 1.660 -10.334 1.00 97.56 254 VAL A C 1
ATOM 1870 O O . VAL A 1 254 ? 3.570 0.497 -10.728 1.00 97.56 254 VAL A O 1
ATOM 1873 N N . TRP A 1 255 ? 2.639 2.408 -10.004 1.00 97.31 255 TRP A N 1
ATOM 1874 C CA . TRP A 1 255 ? 1.246 1.994 -10.125 1.00 97.31 255 TRP A CA 1
ATOM 1875 C C . TRP A 1 255 ? 0.790 2.136 -11.576 1.00 97.31 255 TRP A C 1
ATOM 1877 O O . TRP A 1 255 ? 0.726 3.239 -12.118 1.00 97.31 255 TRP A O 1
ATOM 1887 N N . VAL A 1 256 ? 0.438 1.010 -12.201 1.00 97.31 256 VAL A N 1
ATOM 1888 C CA . VAL A 1 256 ? -0.081 0.956 -13.586 1.00 97.31 256 VAL A CA 1
ATOM 1889 C C . VAL A 1 256 ? -1.612 1.058 -13.629 1.00 97.31 256 VAL A C 1
ATOM 1891 O O . VAL A 1 256 ? -2.249 0.867 -14.665 1.00 97.31 256 VAL A O 1
ATOM 1894 N N . VAL A 1 257 ? -2.198 1.360 -12.474 1.00 94.81 257 VAL A N 1
ATOM 1895 C CA . VAL A 1 257 ? -3.615 1.614 -12.228 1.00 94.81 257 VAL A CA 1
ATOM 1896 C C . VAL A 1 257 ? -3.796 3.048 -11.739 1.00 94.81 257 VAL A C 1
ATOM 1898 O O . VAL A 1 257 ? -2.846 3.722 -11.342 1.00 94.81 257 VAL A O 1
ATOM 1901 N N . TYR A 1 258 ? -5.037 3.530 -11.743 1.00 89.75 258 TYR A N 1
ATOM 1902 C CA . TYR A 1 258 ? -5.337 4.851 -11.202 1.00 89.75 258 TYR A CA 1
ATOM 1903 C C . TYR A 1 258 ? -5.009 4.923 -9.705 1.00 89.75 258 TYR A C 1
ATOM 1905 O O . TYR A 1 258 ? -5.599 4.193 -8.914 1.00 89.75 258 TYR A O 1
ATOM 1913 N N . ASN A 1 259 ? -4.154 5.870 -9.318 1.00 87.56 259 ASN A N 1
ATOM 1914 C CA . ASN A 1 259 ? -3.897 6.226 -7.927 1.00 87.56 259 ASN A CA 1
ATOM 1915 C C . ASN A 1 259 ? -4.028 7.756 -7.763 1.00 87.56 259 ASN A C 1
ATOM 1917 O O . ASN A 1 259 ? -3.292 8.489 -8.425 1.00 87.56 259 ASN A O 1
ATOM 1921 N N . PRO A 1 260 ? -4.945 8.272 -6.920 1.00 82.25 260 PRO A N 1
ATOM 1922 C CA . PRO A 1 260 ? -5.139 9.708 -6.699 1.00 82.25 260 PRO A CA 1
ATOM 1923 C C . PRO A 1 260 ? -3.875 10.472 -6.293 1.00 82.25 260 PRO A C 1
ATOM 1925 O O . PRO A 1 260 ? -3.733 11.636 -6.655 1.00 82.25 260 PRO A O 1
ATOM 1928 N N . ALA A 1 261 ? -2.970 9.828 -5.551 1.00 82.00 261 ALA A N 1
ATOM 1929 C CA . ALA A 1 261 ? -1.694 10.414 -5.136 1.00 82.00 261 ALA A CA 1
ATOM 1930 C C . ALA A 1 261 ? -0.634 10.421 -6.259 1.00 82.00 261 ALA A C 1
ATOM 1932 O O . ALA A 1 261 ? 0.446 10.980 -6.090 1.00 82.00 261 ALA A O 1
ATOM 1933 N N . GLY A 1 262 ? -0.952 9.829 -7.412 1.00 86.38 262 GLY A N 1
ATOM 1934 C CA . GLY A 1 262 ? -0.080 9.721 -8.573 1.00 86.38 262 GLY A CA 1
ATOM 1935 C C . GLY A 1 262 ? 0.493 8.312 -8.776 1.00 86.38 262 GLY A C 1
ATOM 1936 O O . GLY A 1 262 ? 0.458 7.472 -7.874 1.00 86.38 262 GLY A O 1
ATOM 1937 N N . PRO A 1 263 ? 1.040 8.040 -9.973 1.00 92.00 263 PRO A N 1
ATOM 1938 C CA . PRO A 1 263 ? 1.547 6.719 -10.353 1.00 92.00 263 PRO A CA 1
ATOM 1939 C C . PRO A 1 263 ? 2.808 6.293 -9.588 1.00 92.00 263 PRO A C 1
ATOM 1941 O O . PRO A 1 263 ? 3.134 5.115 -9.586 1.00 92.00 263 PRO A O 1
ATOM 1944 N N . PHE A 1 264 ? 3.494 7.220 -8.920 1.00 93.31 264 PHE A N 1
ATOM 1945 C CA . PHE A 1 264 ? 4.723 6.962 -8.158 1.00 93.31 264 PHE A CA 1
ATOM 1946 C C . PHE A 1 264 ? 4.563 7.218 -6.655 1.00 93.31 264 PHE A C 1
ATOM 1948 O O . PHE A 1 264 ? 5.550 7.401 -5.945 1.00 93.31 264 PHE A O 1
ATOM 1955 N N . ALA A 1 265 ? 3.322 7.305 -6.167 1.00 89.81 265 ALA A N 1
ATOM 1956 C CA . ALA A 1 265 ? 3.075 7.417 -4.736 1.00 89.81 265 ALA A CA 1
ATOM 1957 C C . ALA A 1 265 ? 3.629 6.188 -3.998 1.00 89.81 265 ALA A C 1
ATOM 1959 O O . ALA A 1 265 ? 3.603 5.085 -4.538 1.00 89.81 265 ALA A O 1
ATOM 1960 N N . GLU A 1 266 ? 4.101 6.384 -2.768 1.00 87.25 266 GLU A N 1
ATOM 1961 C CA . GLU A 1 266 ? 4.599 5.300 -1.911 1.00 87.25 266 GLU A CA 1
ATOM 1962 C C . GLU A 1 266 ? 3.537 4.212 -1.709 1.00 87.25 266 GLU A C 1
ATOM 1964 O O . GLU A 1 266 ? 3.820 3.041 -1.928 1.00 87.25 266 GLU A O 1
ATOM 1969 N N . ASP A 1 267 ? 2.293 4.612 -1.435 1.00 86.88 267 ASP A N 1
ATOM 1970 C CA . ASP A 1 267 ? 1.180 3.693 -1.212 1.00 86.88 267 ASP A CA 1
ATOM 1971 C C . ASP A 1 267 ? 0.148 3.709 -2.346 1.00 86.88 267 ASP A C 1
ATOM 1973 O O . ASP A 1 267 ? -0.137 4.739 -2.976 1.00 86.88 267 ASP A O 1
ATOM 1977 N N . LEU A 1 268 ? -0.515 2.567 -2.539 1.00 87.75 268 LEU A N 1
ATOM 1978 C CA . LEU A 1 268 ? -1.750 2.487 -3.312 1.00 87.75 268 LEU A CA 1
ATOM 1979 C C . LEU A 1 268 ? -2.925 2.935 -2.438 1.00 87.75 268 LEU A C 1
ATOM 1981 O O . LEU A 1 268 ? -3.242 2.300 -1.434 1.00 87.75 268 LEU A O 1
ATOM 1985 N N . SER A 1 269 ? -3.597 4.028 -2.815 1.00 84.19 269 SER A N 1
ATOM 1986 C CA . SER A 1 269 ? -4.659 4.573 -1.962 1.00 84.19 269 SER A CA 1
ATOM 1987 C C . SER A 1 269 ? -5.826 3.586 -1.778 1.00 84.19 269 SER A C 1
ATOM 1989 O O . SER A 1 269 ? -6.207 2.903 -2.734 1.00 84.19 269 SER A O 1
ATOM 1991 N N . PRO A 1 270 ? -6.515 3.600 -0.623 1.00 82.81 270 PRO A N 1
ATOM 1992 C CA . PRO A 1 270 ? -7.735 2.817 -0.428 1.00 82.81 270 PRO A CA 1
ATOM 1993 C C . PRO A 1 270 ? -8.790 3.011 -1.528 1.00 82.81 270 PRO A C 1
ATOM 1995 O O . PRO A 1 270 ? -9.419 2.055 -1.966 1.00 82.81 270 PRO A O 1
ATOM 1998 N N . ARG A 1 271 ? -8.946 4.240 -2.044 1.00 77.94 271 ARG A N 1
ATOM 1999 C CA . ARG A 1 271 ? -9.874 4.534 -3.152 1.00 77.94 271 ARG A CA 1
ATOM 2000 C C . ARG A 1 271 ? -9.470 3.856 -4.462 1.00 77.94 271 ARG A C 1
ATOM 2002 O O . ARG A 1 271 ? -10.339 3.479 -5.241 1.00 77.94 271 ARG A O 1
ATOM 2009 N N . ALA A 1 272 ? -8.169 3.740 -4.721 1.00 84.31 272 ALA A N 1
ATOM 2010 C CA . ALA A 1 272 ? -7.658 3.022 -5.882 1.00 84.31 272 ALA A CA 1
ATOM 2011 C C . ALA A 1 272 ? -7.953 1.524 -5.766 1.00 84.31 272 ALA A C 1
ATOM 2013 O O . ALA A 1 272 ? -8.424 0.927 -6.729 1.00 84.31 272 ALA A O 1
ATOM 2014 N N . ILE A 1 273 ? -7.755 0.954 -4.573 1.00 87.69 273 ILE A N 1
ATOM 2015 C CA . ILE A 1 273 ? -8.036 -0.457 -4.291 1.00 87.69 273 ILE A CA 1
ATOM 2016 C C . ILE A 1 273 ? -9.516 -0.774 -4.516 1.00 87.69 273 ILE A C 1
ATOM 2018 O O . ILE A 1 273 ? -9.823 -1.679 -5.285 1.00 87.69 273 ILE A O 1
ATOM 2022 N N . VAL A 1 274 ? -10.431 0.004 -3.924 1.00 84.69 274 VAL A N 1
ATOM 2023 C CA . VAL A 1 274 ? -11.882 -0.184 -4.120 1.00 84.69 274 VAL A CA 1
ATOM 2024 C C . VAL A 1 274 ? -12.242 -0.140 -5.603 1.00 84.69 274 VAL A C 1
ATOM 2026 O O . VAL A 1 274 ? -12.888 -1.047 -6.110 1.00 84.69 274 VAL A O 1
ATOM 2029 N N . ARG A 1 275 ? -11.728 0.849 -6.344 1.00 85.62 275 ARG A N 1
ATOM 2030 C CA . ARG A 1 275 ? -11.981 0.964 -7.786 1.00 85.62 275 ARG A CA 1
ATOM 2031 C C . ARG A 1 275 ? -11.486 -0.246 -8.585 1.00 85.62 275 ARG A C 1
ATOM 2033 O O . ARG A 1 275 ? -12.089 -0.580 -9.600 1.00 85.62 275 ARG A O 1
ATOM 2040 N N . MET A 1 276 ? -10.373 -0.857 -8.180 1.00 88.56 276 MET A N 1
ATOM 2041 C CA . MET A 1 276 ? -9.883 -2.081 -8.815 1.00 88.56 276 MET A CA 1
ATOM 2042 C C . MET A 1 276 ? -10.795 -3.269 -8.522 1.00 88.56 276 MET A C 1
ATOM 2044 O O . MET A 1 276 ? -11.046 -4.053 -9.427 1.00 88.56 276 MET A O 1
ATOM 2048 N N . LEU A 1 277 ? -11.284 -3.389 -7.287 1.00 87.88 277 LEU A N 1
ATOM 2049 C CA . LEU A 1 277 ? -12.159 -4.482 -6.869 1.00 87.88 277 LEU A CA 1
ATOM 2050 C C . LEU A 1 277 ? -13.562 -4.380 -7.481 1.00 87.88 277 LEU A C 1
ATOM 2052 O O . LEU A 1 277 ? -14.111 -5.398 -7.879 1.00 87.88 277 LEU A O 1
ATOM 2056 N N . ASP A 1 278 ? -14.108 -3.170 -7.620 1.00 83.19 278 ASP A N 1
ATOM 2057 C CA . ASP A 1 278 ? -15.417 -2.929 -8.248 1.00 83.19 278 ASP A CA 1
ATOM 2058 C C . ASP A 1 278 ? -15.423 -3.224 -9.759 1.00 83.19 278 ASP A C 1
ATOM 2060 O O . ASP A 1 278 ? -16.480 -3.416 -10.359 1.00 83.19 278 ASP A O 1
ATOM 2064 N N . GLY A 1 279 ? -14.248 -3.189 -10.396 1.00 67.69 279 GLY A N 1
ATOM 2065 C CA . GLY A 1 279 ? -14.076 -3.409 -11.833 1.00 67.69 279 GLY A CA 1
ATOM 2066 C C . GLY A 1 279 ? -13.545 -4.792 -12.216 1.00 67.69 279 GLY A C 1
ATOM 2067 O O . GLY A 1 279 ? -13.268 -4.992 -13.402 1.00 67.69 279 GLY A O 1
ATOM 2068 N N . ALA A 1 280 ? -13.344 -5.687 -11.244 1.00 59.16 280 ALA A N 1
ATOM 2069 C CA . ALA A 1 280 ? -12.748 -7.013 -11.418 1.00 59.16 280 ALA A CA 1
ATOM 2070 C C . ALA A 1 280 ? -13.778 -8.146 -11.489 1.00 59.16 280 ALA A C 1
ATOM 2072 O O . ALA A 1 280 ? -14.883 -8.000 -10.922 1.00 59.16 280 ALA A O 1
#